Protein AF-A0A852Z596-F1 (afdb_monomer)

Secondary structure (DSSP, 8-state):
-HHHHHHHHHHHHHHHHHHHHHTT-S--SSSTTT-SSGGGSTTTTS-HHHHHHHHHHHHHHHHHHHHHHHHHHHTT---GGGHHHHHHHHHHHHHIIIIIS--HHHHHHHHHHHHHHHHHHHHHHHTPPPPPTT-HHHHHHHHHHHHHHHHHHHHHHHHHHHHHHTT--TTT-PBTTB--GGGSHHHHHHHHHHHHHHHHHHHHHHHHHHHHHHTT--TTS-HHHHHHHHHTTHHHHHHHHHHHHHHHHHHHHTTTSGGGTB--TTSTTTTTSBPPHHHHHHHHHHHHHHHHHHHHHHHHHTTSHHHHTT-HHHHTGGGGHHHHHHHHHHHHHHHHHHH----TTT---

pLDDT: mean 87.55, std 12.16, range [41.38, 98.44]

Foldseek 3Di:
DVLLVVLLVLLLVQLVQLVCLLVVHDQPLAEDPLAPCNLLFPCHDPDSNGVSVVSNVSSVVRNVLSVVLVVCLVVLHAPPPCLVVSLVSLLVLLCCLLARGDACVLVVCVLCVVVCVVVVVVCVVPVDDDDDCSRSNNSNSVVSVSSNSSSVSSNLSSLQSVLSNVVADSPPSHDPPDDDPCLALVNLLVVLVVLLVLLQVLLLVQLVLLVCLVVPHQPQADPVVSVVCVVVVVSVVSNVSSVVSNVSSVLSVLLNDCCVQAPDVVVVVRHRHGHDLCVSLVVLLSQLSSLLNHLVSLVVVCPDPVCVPHCCSVSVSSVCSNSSSVSSNSSSSSSCSNPDDQDPRNRRD

Solvent-accessible surface area (backbone atoms only — not comparable to full-atom values): 17410 Å² total; per-residue (Å²): 95,72,40,19,53,46,24,15,50,45,18,44,51,40,17,53,51,12,48,42,35,54,73,66,43,81,85,54,53,54,6,80,86,37,24,86,60,18,88,64,38,81,50,16,87,44,53,54,86,57,49,19,48,52,41,15,54,50,9,48,52,38,22,54,55,29,45,54,54,28,50,28,56,69,71,75,44,68,66,65,91,52,28,64,59,55,20,46,53,24,40,50,51,12,44,38,27,40,35,56,60,34,34,47,62,60,40,46,51,64,68,38,42,64,54,49,49,52,49,45,51,48,27,72,74,68,71,56,87,73,84,60,86,79,39,45,61,53,46,29,49,50,52,38,54,53,31,35,54,34,10,55,16,20,38,49,34,14,52,44,44,44,22,55,66,69,69,22,38,72,88,81,59,50,46,81,99,53,83,60,68,71,58,34,43,71,43,15,55,58,58,23,48,56,21,33,49,44,33,28,51,44,38,42,54,40,18,50,56,26,39,35,44,52,72,72,42,64,72,70,54,56,72,66,62,50,49,52,35,56,76,72,42,47,28,58,55,38,27,53,54,17,48,52,28,43,51,50,22,59,54,44,49,25,57,79,40,67,58,48,47,29,32,44,74,87,47,71,95,48,42,75,38,74,46,61,67,63,75,56,42,53,58,40,46,51,49,16,39,36,38,24,11,24,12,53,40,46,57,55,48,46,73,36,79,88,36,47,82,74,34,47,56,81,47,48,54,44,55,44,24,41,56,23,12,52,16,30,40,45,17,37,48,20,34,48,41,52,69,55,63,62,36,91,88,78,70,52,106

Nearest PDB structures (foldseek):
  7uwa-assembly1_h  TM=2.700E-01  e=7.431E+00  Citrus x limon

Organism: NCBI:txid446787

Structure (mmCIF, N/CA/C/O backbone):
data_AF-A0A852Z596-F1
#
_entry.id   AF-A0A852Z596-F1
#
loop_
_atom_site.group_PDB
_atom_site.id
_atom_site.type_symbol
_atom_site.label_atom_id
_atom_site.label_alt_id
_atom_site.label_comp_id
_atom_site.label_asym_id
_atom_site.label_entity_id
_atom_site.label_seq_id
_atom_site.pdbx_PDB_ins_code
_atom_site.Cartn_x
_atom_site.Cartn_y
_atom_site.Cartn_z
_atom_site.occupancy
_atom_site.B_iso_or_equiv
_atom_site.auth_seq_id
_atom_site.auth_comp_id
_atom_site.auth_asym_id
_atom_site.auth_atom_id
_atom_site.pdbx_PDB_model_num
ATOM 1 N N . MET A 1 1 ? -0.798 1.592 20.145 1.00 83.62 1 MET A N 1
ATOM 2 C CA . MET A 1 1 ? 0.423 1.911 20.916 1.00 83.62 1 MET A CA 1
ATOM 3 C C . MET A 1 1 ? 1.673 1.413 20.202 1.00 83.62 1 MET A C 1
ATOM 5 O O . MET A 1 1 ? 2.386 2.260 19.696 1.00 83.62 1 MET A O 1
ATOM 9 N N . ARG A 1 2 ? 1.899 0.094 20.043 1.00 92.81 2 ARG A N 1
ATOM 10 C CA . ARG A 1 2 ? 3.094 -0.448 19.344 1.00 92.81 2 ARG A CA 1
ATOM 11 C C . ARG A 1 2 ? 3.354 0.175 17.962 1.00 92.81 2 ARG A C 1
ATOM 13 O O . ARG A 1 2 ? 4.451 0.642 17.714 1.00 92.81 2 ARG A O 1
ATOM 20 N N . LEU A 1 3 ? 2.323 0.268 17.114 1.00 92.62 3 LEU A N 1
ATOM 21 C CA . LEU A 1 3 ? 2.429 0.910 15.792 1.00 92.62 3 LEU A CA 1
ATOM 22 C C . LEU A 1 3 ? 2.752 2.411 15.863 1.00 92.62 3 LEU A C 1
ATOM 24 O O . LEU A 1 3 ? 3.432 2.923 14.991 1.00 92.62 3 LEU A O 1
ATOM 28 N N . GLY A 1 4 ? 2.300 3.107 16.911 1.00 93.19 4 GLY A N 1
ATOM 29 C CA . GLY A 1 4 ? 2.606 4.525 17.105 1.00 93.19 4 GLY A CA 1
ATOM 30 C C . GLY A 1 4 ? 4.082 4.745 17.433 1.00 93.19 4 GLY A C 1
ATOM 31 O O . GLY A 1 4 ? 4.739 5.549 16.784 1.00 93.19 4 GLY A O 1
ATOM 32 N N . TYR A 1 5 ? 4.636 3.947 18.352 1.00 97.06 5 TYR A N 1
ATOM 33 C CA . TYR A 1 5 ? 6.073 3.971 18.637 1.00 97.06 5 TYR A CA 1
ATOM 34 C C . TYR A 1 5 ? 6.916 3.520 17.442 1.00 97.06 5 TYR A C 1
ATOM 36 O O . TYR A 1 5 ? 7.970 4.096 17.210 1.00 97.06 5 TYR A O 1
ATOM 44 N N . ALA A 1 6 ? 6.445 2.543 16.659 1.00 97.38 6 ALA A N 1
ATOM 45 C CA . ALA A 1 6 ? 7.116 2.140 15.425 1.00 97.38 6 ALA A CA 1
ATOM 46 C C . ALA A 1 6 ? 7.162 3.284 14.396 1.00 97.38 6 ALA A C 1
ATOM 48 O O . ALA A 1 6 ? 8.216 3.523 13.818 1.00 97.38 6 ALA A O 1
ATOM 49 N N . ALA A 1 7 ? 6.065 4.031 14.217 1.00 97.44 7 ALA A N 1
ATOM 50 C CA . ALA A 1 7 ? 6.031 5.204 13.342 1.00 97.44 7 ALA A CA 1
ATOM 51 C C . ALA A 1 7 ? 7.000 6.297 13.826 1.00 97.44 7 ALA A C 1
ATOM 53 O O . ALA A 1 7 ? 7.776 6.827 13.036 1.00 97.44 7 ALA A O 1
ATOM 54 N N . THR A 1 8 ? 7.018 6.577 15.135 1.00 97.38 8 THR A N 1
ATOM 55 C CA . THR A 1 8 ? 7.966 7.523 15.745 1.00 97.38 8 THR A CA 1
ATOM 56 C C . THR A 1 8 ? 9.418 7.093 15.554 1.00 97.38 8 THR A C 1
ATOM 58 O O . THR A 1 8 ? 10.244 7.916 15.173 1.00 97.38 8 THR A O 1
ATOM 61 N N . ALA A 1 9 ? 9.736 5.821 15.805 1.00 97.81 9 ALA A N 1
ATOM 62 C CA . ALA A 1 9 ? 11.090 5.292 15.663 1.00 97.81 9 ALA A CA 1
ATOM 63 C C . ALA A 1 9 ? 11.558 5.331 14.204 1.00 97.81 9 ALA A C 1
ATOM 65 O O . ALA A 1 9 ? 12.677 5.754 13.931 1.00 97.81 9 ALA A O 1
ATOM 66 N N . TRP A 1 10 ? 10.678 4.965 13.269 1.00 98.06 10 TRP A N 1
ATOM 67 C CA . TRP A 1 10 ? 10.936 5.080 11.837 1.00 98.06 10 TRP A CA 1
ATOM 68 C C . TRP A 1 10 ? 11.234 6.535 11.445 1.00 98.06 10 TRP A C 1
ATOM 70 O O . TRP A 1 10 ? 12.225 6.804 10.771 1.00 98.06 10 TRP A O 1
ATOM 80 N N . SER A 1 11 ? 10.433 7.492 11.923 1.00 98.38 11 SER A N 1
ATOM 81 C CA . SER A 1 11 ? 10.640 8.911 11.616 1.00 98.38 11 SER A CA 1
ATOM 82 C C . SER A 1 11 ? 11.927 9.460 12.233 1.00 98.38 11 SER A C 1
ATOM 84 O O . SER A 1 11 ? 12.635 10.210 11.571 1.00 98.38 11 SER A O 1
ATOM 86 N N . ALA A 1 12 ? 12.277 9.046 13.453 1.00 98.12 12 ALA A N 1
ATOM 87 C CA . ALA A 1 12 ? 13.543 9.415 14.082 1.00 98.12 12 ALA A CA 1
ATOM 88 C C . ALA A 1 12 ? 14.753 8.834 13.330 1.00 98.12 12 ALA A C 1
ATOM 90 O O . ALA A 1 12 ? 15.739 9.537 13.124 1.00 98.12 12 ALA A O 1
ATOM 91 N N . LEU A 1 13 ? 14.666 7.585 12.862 1.00 97.69 13 LEU A N 1
ATOM 92 C CA . LEU A 1 13 ? 15.706 6.972 12.036 1.00 97.69 13 LEU A CA 1
ATOM 93 C C . LEU A 1 13 ? 15.933 7.776 10.750 1.00 97.69 13 LEU A C 1
ATOM 95 O O . LEU A 1 13 ? 17.066 8.141 10.450 1.00 97.69 13 LEU A O 1
ATOM 99 N N . TYR A 1 14 ? 14.866 8.109 10.018 1.00 97.19 14 TYR A N 1
ATOM 100 C CA . TYR A 1 14 ? 14.992 8.886 8.780 1.00 97.19 14 TYR A CA 1
ATOM 101 C C . TYR A 1 14 ? 15.295 10.370 8.998 1.00 97.19 14 TYR A C 1
ATOM 103 O O . TYR A 1 14 ? 15.833 11.003 8.094 1.00 97.19 14 TYR A O 1
ATOM 111 N N . ALA A 1 15 ? 15.047 10.909 10.194 1.00 98.00 15 ALA A N 1
ATOM 112 C CA . ALA A 1 15 ? 15.591 12.201 10.597 1.00 98.00 15 ALA A CA 1
ATOM 113 C C . ALA A 1 15 ? 17.123 12.150 10.652 1.00 98.00 15 ALA A C 1
ATOM 115 O O . ALA A 1 15 ? 17.789 12.967 10.024 1.00 98.00 15 ALA A O 1
ATOM 116 N N . VAL A 1 16 ? 17.677 11.158 11.359 1.00 98.19 16 VAL A N 1
ATOM 117 C CA . VAL A 1 16 ? 19.131 10.980 11.503 1.00 98.19 16 VAL A CA 1
ATOM 118 C C . VAL A 1 16 ? 19.784 10.678 10.156 1.00 98.19 16 VAL A C 1
ATOM 120 O O . VAL A 1 16 ? 20.764 11.328 9.801 1.00 98.19 16 VAL A O 1
ATOM 123 N N . LEU A 1 17 ? 19.222 9.749 9.377 1.00 96.69 17 LEU A N 1
ATOM 124 C CA . LEU A 1 17 ? 19.731 9.432 8.039 1.00 96.69 17 LEU A CA 1
ATOM 125 C C . LEU A 1 17 ? 19.637 10.636 7.092 1.00 96.69 17 LEU A C 1
ATOM 127 O O . LEU A 1 17 ? 20.587 10.923 6.372 1.00 96.69 17 LEU A O 1
ATOM 131 N N . GLY A 1 18 ? 18.529 11.382 7.131 1.00 96.50 18 GLY A N 1
ATOM 132 C CA . GLY A 1 18 ? 18.366 12.611 6.358 1.00 96.50 18 GLY A CA 1
ATOM 133 C C . GLY A 1 18 ? 19.436 13.651 6.693 1.00 96.50 18 GLY A C 1
ATOM 134 O O . GLY A 1 18 ? 20.034 14.223 5.783 1.00 96.50 18 GLY A O 1
ATOM 135 N N . LEU A 1 19 ? 19.731 13.864 7.981 1.00 97.81 19 LEU A N 1
ATOM 136 C CA . LEU A 1 19 ? 20.803 14.766 8.422 1.00 97.81 19 LEU A CA 1
ATOM 137 C C . LEU A 1 19 ? 22.185 14.273 7.976 1.00 97.81 19 LEU A C 1
ATOM 139 O O . LEU A 1 19 ? 22.983 15.070 7.490 1.00 97.81 19 LEU A O 1
ATOM 143 N N . PHE A 1 20 ? 22.446 12.967 8.079 1.00 97.12 20 PHE A N 1
ATOM 144 C CA . PHE A 1 20 ? 23.688 12.351 7.609 1.00 97.12 20 PHE A CA 1
ATOM 145 C C . PHE A 1 20 ? 23.912 12.583 6.109 1.00 97.12 20 PHE A C 1
ATOM 147 O O . PHE A 1 20 ? 24.978 13.048 5.710 1.00 97.12 20 PHE A O 1
ATOM 154 N N . TRP A 1 21 ? 22.898 12.341 5.276 1.00 95.50 21 TRP A N 1
ATOM 155 C CA . TRP A 1 21 ? 22.985 12.598 3.836 1.00 95.50 21 TRP A CA 1
ATOM 156 C C . TRP A 1 21 ? 23.057 14.093 3.507 1.00 95.50 21 TRP A C 1
ATOM 158 O O . TRP A 1 21 ? 23.759 14.479 2.577 1.00 95.50 21 TRP A O 1
ATOM 168 N N . THR A 1 22 ? 22.401 14.951 4.295 1.00 95.75 22 THR A N 1
ATOM 169 C CA . THR A 1 22 ? 22.519 16.416 4.158 1.00 95.75 22 THR A CA 1
ATOM 170 C C . THR A 1 22 ? 23.952 16.885 4.422 1.00 95.75 22 THR A C 1
ATOM 172 O O . THR A 1 22 ? 24.431 17.792 3.750 1.00 95.75 22 THR A O 1
ATOM 175 N N . ALA A 1 23 ? 24.662 16.239 5.350 1.00 96.56 23 ALA A N 1
ATOM 176 C CA . ALA A 1 23 ? 26.067 16.515 5.650 1.00 96.56 23 ALA A CA 1
ATOM 177 C C . ALA A 1 23 ? 27.056 15.919 4.623 1.00 96.56 23 ALA A C 1
ATOM 179 O O . ALA A 1 23 ? 28.264 15.969 4.844 1.00 96.56 23 ALA A O 1
ATOM 180 N N . GLY A 1 24 ? 26.569 15.349 3.514 1.00 91.75 24 GLY A N 1
ATOM 181 C CA . GLY A 1 24 ? 27.401 14.739 2.472 1.00 91.75 24 GLY A CA 1
ATOM 182 C C . GLY A 1 24 ? 27.720 13.260 2.699 1.00 91.75 24 GLY A C 1
ATOM 183 O O . GLY A 1 24 ? 28.590 12.713 2.023 1.00 91.75 24 GLY A O 1
ATOM 184 N N . GLY A 1 25 ? 27.031 12.595 3.631 1.00 91.50 25 GLY A N 1
ATOM 185 C CA . GLY A 1 25 ? 27.147 11.151 3.811 1.00 91.50 25 GLY A CA 1
ATOM 186 C C . GLY A 1 25 ? 26.783 10.382 2.527 1.00 91.50 25 GLY A C 1
ATOM 187 O O . GLY A 1 25 ? 25.825 10.756 1.843 1.00 91.50 25 GLY A O 1
ATOM 188 N N . PRO A 1 26 ? 27.509 9.305 2.173 1.00 89.19 26 PRO A N 1
ATOM 189 C CA . PRO A 1 26 ? 27.227 8.524 0.971 1.00 89.19 26 PRO A CA 1
ATOM 190 C C . PRO A 1 26 ? 25.943 7.683 1.097 1.00 89.19 26 PRO A C 1
ATOM 192 O O . PRO A 1 26 ? 25.373 7.517 2.177 1.00 89.19 26 PRO A O 1
ATOM 195 N N . GLY A 1 27 ? 25.501 7.104 -0.024 1.00 86.25 27 GLY A N 1
ATOM 196 C CA . GLY A 1 27 ? 24.434 6.097 -0.032 1.00 86.25 27 GLY A CA 1
ATOM 197 C C . GLY A 1 27 ? 23.014 6.655 0.082 1.00 86.25 27 GLY A C 1
ATOM 198 O O . GLY A 1 27 ? 22.134 5.970 0.602 1.00 86.25 27 GLY A O 1
ATOM 199 N N . PHE A 1 28 ? 22.763 7.886 -0.376 1.00 88.75 28 PHE A N 1
ATOM 200 C CA . PHE A 1 28 ? 21.393 8.388 -0.498 1.00 88.75 28 PHE A CA 1
ATOM 201 C C . PHE A 1 28 ? 20.608 7.507 -1.497 1.00 88.75 28 PHE A C 1
ATOM 203 O O . PHE A 1 28 ? 21.057 7.356 -2.630 1.00 88.75 28 PHE A O 1
ATOM 210 N N . PRO A 1 29 ? 19.466 6.907 -1.110 1.00 85.94 29 PRO A N 1
ATOM 211 C CA . PRO A 1 29 ? 18.870 5.778 -1.838 1.00 85.94 29 PRO A CA 1
ATOM 212 C C . PRO A 1 29 ? 18.076 6.148 -3.100 1.00 85.94 29 PRO A C 1
ATOM 214 O O . PRO A 1 29 ? 17.588 5.246 -3.779 1.00 85.94 29 PRO A O 1
ATOM 217 N N . PHE A 1 30 ? 17.897 7.437 -3.403 1.00 84.56 30 PHE A N 1
ATOM 218 C CA . PHE A 1 30 ? 17.080 7.902 -4.529 1.00 84.56 30 PHE A CA 1
ATOM 219 C C . PHE A 1 30 ? 17.857 8.851 -5.448 1.00 84.56 30 PHE A C 1
ATOM 221 O O . PHE A 1 30 ? 18.758 9.562 -5.010 1.00 84.56 30 PHE A O 1
ATOM 228 N N . GLY A 1 31 ? 17.459 8.908 -6.717 1.00 80.06 31 GLY A N 1
ATOM 229 C CA . GLY A 1 31 ? 18.040 9.817 -7.705 1.00 80.06 31 GLY A CA 1
ATOM 230 C C . GLY A 1 31 ? 19.313 9.292 -8.374 1.00 80.06 31 GLY A C 1
ATOM 231 O O . GLY A 1 31 ? 19.829 8.230 -8.033 1.00 80.06 31 GLY A O 1
ATOM 232 N N . ALA A 1 32 ? 19.819 10.061 -9.343 1.00 68.12 32 ALA A N 1
ATOM 233 C CA . ALA A 1 32 ? 20.800 9.636 -10.355 1.00 68.12 32 ALA A CA 1
ATOM 234 C C . ALA A 1 32 ? 22.192 9.181 -9.854 1.00 68.12 32 ALA A C 1
ATOM 236 O O . ALA A 1 32 ? 23.045 8.856 -10.672 1.00 68.12 32 ALA A O 1
ATOM 237 N N . GLY A 1 33 ? 22.448 9.172 -8.542 1.00 69.50 33 GLY A N 1
ATOM 238 C CA . GLY A 1 33 ? 23.724 8.723 -7.974 1.00 69.50 33 GLY A CA 1
ATOM 239 C C . GLY A 1 33 ? 23.771 7.235 -7.613 1.00 69.50 33 GLY A C 1
ATOM 240 O O . GLY A 1 33 ? 24.749 6.565 -7.915 1.00 69.50 33 GLY A O 1
ATOM 241 N N . GLN A 1 34 ? 22.741 6.729 -6.930 1.00 71.38 34 GLN A N 1
ATOM 242 C CA . GLN A 1 34 ? 22.691 5.357 -6.38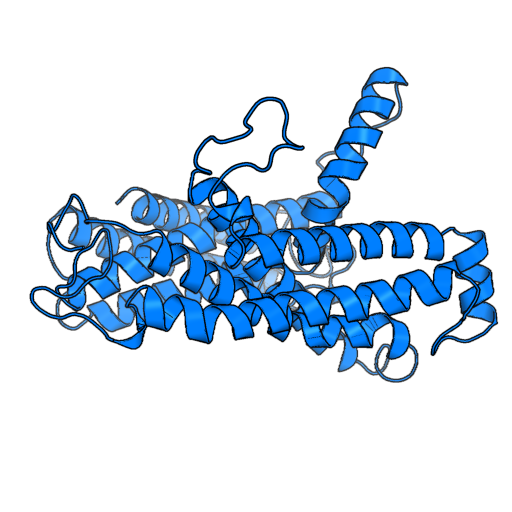8 1.00 71.38 34 GLN A CA 1
ATOM 243 C C . GLN A 1 34 ? 21.515 4.551 -6.946 1.00 71.38 34 GLN A C 1
ATOM 245 O O . GLN A 1 34 ? 21.497 3.334 -6.825 1.00 71.38 34 GLN A O 1
ATOM 250 N N . ASP A 1 35 ? 20.522 5.205 -7.547 1.00 74.38 35 ASP A N 1
ATOM 251 C CA . ASP A 1 35 ? 19.424 4.508 -8.202 1.00 74.38 35 ASP A CA 1
ATOM 252 C C . ASP A 1 35 ? 19.828 4.205 -9.658 1.00 74.38 35 ASP A C 1
ATOM 254 O O . ASP A 1 35 ? 20.055 5.157 -10.410 1.00 74.38 35 ASP A O 1
ATOM 258 N N . PRO A 1 36 ? 19.933 2.928 -10.082 1.00 68.81 36 PRO A N 1
ATOM 259 C CA . PRO A 1 36 ? 20.292 2.577 -11.459 1.00 68.81 36 PRO A CA 1
ATOM 260 C C . PRO A 1 36 ? 19.187 2.912 -12.475 1.00 68.81 36 PRO A C 1
ATOM 262 O O . PRO A 1 36 ? 19.462 3.016 -13.668 1.00 68.81 36 PRO A O 1
ATOM 265 N N . ALA A 1 37 ? 17.945 3.099 -12.019 1.00 73.25 37 ALA A N 1
ATOM 266 C CA . ALA A 1 37 ? 16.796 3.440 -12.854 1.00 73.25 37 ALA A CA 1
ATOM 267 C C . ALA A 1 37 ? 16.008 4.602 -12.221 1.00 73.25 37 ALA A C 1
ATOM 269 O O . ALA A 1 37 ? 14.830 4.461 -11.882 1.00 73.25 37 ALA A O 1
ATOM 270 N N . PRO A 1 38 ? 16.628 5.788 -12.061 1.00 76.62 38 PRO A N 1
ATOM 271 C CA . PRO A 1 38 ? 16.037 6.882 -11.298 1.00 76.62 38 PRO A CA 1
ATOM 272 C C . PRO A 1 38 ? 14.736 7.375 -11.936 1.00 76.62 38 PRO A C 1
ATOM 274 O O . PRO A 1 38 ? 13.843 7.828 -11.233 1.00 76.62 38 PRO A O 1
ATOM 277 N N . PHE A 1 39 ? 14.580 7.250 -13.256 1.00 75.38 39 PHE A N 1
ATOM 278 C CA . PHE A 1 39 ? 13.374 7.663 -13.974 1.00 75.38 39 PHE A CA 1
ATOM 279 C C . PHE A 1 39 ? 12.098 6.905 -13.557 1.00 75.38 39 PHE A C 1
ATOM 281 O O . PHE A 1 39 ? 11.007 7.428 -13.793 1.00 75.38 39 PHE A O 1
ATOM 288 N N . GLU A 1 40 ? 12.230 5.732 -12.928 1.00 75.88 40 GLU A N 1
ATOM 289 C CA . GLU A 1 40 ? 11.128 4.931 -12.365 1.00 75.88 40 GLU A CA 1
ATOM 290 C C . GLU A 1 40 ? 10.647 5.483 -11.012 1.00 75.88 40 GLU A C 1
ATOM 292 O O . GLU A 1 40 ? 9.491 5.320 -10.626 1.00 75.88 40 GLU A O 1
ATOM 297 N N . SER A 1 41 ? 11.513 6.206 -10.297 1.00 83.50 41 SER A N 1
ATOM 298 C CA . SER A 1 41 ? 11.198 6.786 -8.994 1.00 83.50 41 SER A CA 1
ATOM 299 C C . SER A 1 41 ? 10.591 8.184 -9.117 1.00 83.50 41 SER A C 1
ATOM 301 O O . SER A 1 41 ? 11.060 9.040 -9.868 1.00 83.50 41 SER A O 1
ATOM 303 N N . VAL A 1 42 ? 9.609 8.485 -8.262 1.00 84.56 42 VAL A N 1
ATOM 304 C CA . VAL A 1 42 ? 9.067 9.851 -8.091 1.00 84.56 42 VAL A CA 1
ATOM 305 C C . VAL A 1 42 ? 10.136 10.844 -7.657 1.00 84.56 42 VAL A C 1
ATOM 307 O O . VAL A 1 42 ? 10.076 12.021 -8.001 1.00 84.56 42 VAL A O 1
ATOM 310 N N . LEU A 1 43 ? 11.112 10.367 -6.889 1.00 83.88 43 LEU A N 1
ATOM 311 C CA . LEU A 1 43 ? 12.216 11.175 -6.386 1.00 83.88 43 LEU A CA 1
ATOM 312 C C . LEU A 1 43 ? 13.428 11.135 -7.325 1.00 83.88 43 LEU A C 1
ATOM 314 O O . LEU A 1 43 ? 14.468 11.701 -7.004 1.00 83.88 43 LEU A O 1
ATOM 318 N N . GLY A 1 44 ? 13.295 10.497 -8.490 1.00 82.06 44 GLY A N 1
ATOM 319 C CA . GLY A 1 44 ? 14.372 10.251 -9.441 1.00 82.06 44 GLY A CA 1
ATOM 320 C C . GLY A 1 44 ? 15.104 11.486 -9.941 1.00 82.06 44 GLY A C 1
ATOM 321 O O . GLY A 1 44 ? 16.320 11.466 -10.115 1.00 82.06 44 GLY A O 1
ATOM 322 N N . SER A 1 45 ? 14.364 12.570 -10.168 1.00 83.19 45 SER A N 1
ATOM 323 C CA . SER A 1 45 ? 14.910 13.839 -10.653 1.00 83.19 45 SER A CA 1
ATOM 324 C C . SER A 1 45 ? 15.298 14.799 -9.530 1.00 83.19 45 SER A C 1
ATOM 326 O O . SER A 1 45 ? 15.782 15.893 -9.813 1.00 83.19 45 SER A O 1
ATOM 328 N N . VAL A 1 46 ? 15.052 14.443 -8.264 1.00 85.69 46 VAL A N 1
ATOM 329 C CA . VAL A 1 46 ? 15.319 15.327 -7.128 1.00 85.69 46 VAL A CA 1
ATOM 330 C C . VAL A 1 46 ? 16.759 15.106 -6.660 1.00 85.69 46 VAL A C 1
ATOM 332 O O . VAL A 1 46 ? 17.093 13.996 -6.241 1.00 85.69 46 VAL A O 1
ATOM 335 N N . PRO A 1 47 ? 17.626 16.135 -6.683 1.00 88.00 47 PRO A N 1
ATOM 336 C CA . PRO A 1 47 ? 18.990 15.996 -6.190 1.00 88.00 47 PRO A CA 1
ATOM 337 C C . PRO A 1 47 ? 19.015 15.622 -4.706 1.00 88.00 47 PRO A C 1
ATOM 339 O O . PRO A 1 47 ? 18.210 16.128 -3.917 1.00 88.00 47 PRO A O 1
ATOM 342 N N . ALA A 1 48 ? 19.998 14.814 -4.298 1.00 88.75 48 ALA A N 1
ATOM 343 C CA . ALA A 1 48 ? 20.192 14.441 -2.894 1.00 88.75 48 ALA A CA 1
ATOM 344 C C . ALA A 1 48 ? 20.314 15.674 -1.976 1.00 88.75 48 ALA A C 1
ATOM 346 O O . ALA A 1 48 ? 19.753 15.680 -0.885 1.00 88.75 48 ALA A O 1
ATOM 347 N N . ALA A 1 49 ? 20.940 16.754 -2.461 1.00 89.75 49 ALA A N 1
ATOM 348 C CA . ALA A 1 49 ? 21.063 18.031 -1.754 1.00 89.75 49 ALA A CA 1
ATOM 349 C C . ALA A 1 49 ? 19.714 18.680 -1.382 1.00 89.75 49 ALA A C 1
ATOM 351 O O . ALA A 1 49 ? 19.658 19.486 -0.459 1.00 89.75 49 ALA A O 1
ATOM 352 N N . VAL A 1 50 ? 18.627 18.329 -2.076 1.00 91.88 50 VAL A N 1
ATOM 353 C CA . VAL A 1 50 ? 17.264 18.804 -1.788 1.00 91.88 50 VAL A CA 1
ATOM 354 C C . VAL A 1 50 ? 16.464 17.733 -1.045 1.00 91.88 50 VAL A C 1
ATOM 356 O O . VAL A 1 50 ? 15.788 18.024 -0.058 1.00 91.88 50 VAL A O 1
ATOM 359 N N . ALA A 1 51 ? 16.549 16.479 -1.492 1.00 91.44 51 ALA A N 1
ATOM 360 C CA . ALA A 1 51 ? 15.753 15.390 -0.937 1.00 91.44 51 ALA A CA 1
ATOM 361 C C . ALA A 1 51 ? 16.192 14.982 0.482 1.00 91.44 51 ALA A C 1
ATOM 363 O O . ALA A 1 51 ? 15.338 14.694 1.322 1.00 91.44 51 ALA A O 1
ATOM 364 N N . ALA A 1 52 ? 17.495 14.991 0.778 1.00 93.94 52 ALA A N 1
ATOM 365 C CA . ALA A 1 52 ? 18.026 14.649 2.096 1.00 93.94 52 ALA A CA 1
ATOM 366 C C . ALA A 1 52 ? 17.562 15.607 3.214 1.00 93.94 52 ALA A C 1
ATOM 368 O O . ALA A 1 52 ? 17.006 15.109 4.201 1.00 93.94 52 ALA A O 1
ATOM 369 N N . PRO A 1 53 ? 17.684 16.948 3.087 1.00 95.81 53 PRO A N 1
ATOM 370 C CA . PRO A 1 53 ? 17.202 17.857 4.129 1.00 95.81 53 PRO A CA 1
ATOM 371 C C . PRO A 1 53 ? 15.675 17.845 4.252 1.00 95.81 53 PRO A C 1
ATOM 373 O O . PRO A 1 53 ? 15.148 17.937 5.362 1.00 95.81 53 PRO A O 1
ATOM 376 N N . ALA A 1 54 ? 14.945 17.658 3.147 1.00 95.00 54 ALA A N 1
ATOM 377 C CA . ALA A 1 54 ? 13.492 17.495 3.191 1.00 95.00 54 ALA A CA 1
ATOM 378 C C . ALA A 1 54 ? 13.083 16.230 3.969 1.00 95.00 54 ALA A C 1
ATOM 380 O O . ALA A 1 54 ? 12.173 16.277 4.801 1.00 95.00 54 ALA A O 1
ATOM 381 N N . LEU A 1 55 ? 13.784 15.113 3.751 1.00 95.12 55 LEU A N 1
ATOM 382 C CA . LEU A 1 55 ? 13.569 13.868 4.485 1.00 95.12 55 LEU A CA 1
ATOM 383 C C . LEU A 1 55 ? 13.931 14.011 5.969 1.00 95.12 55 LEU A C 1
ATOM 385 O O . LEU A 1 55 ? 13.197 13.505 6.819 1.00 95.12 55 LEU A O 1
ATOM 389 N N . ALA A 1 56 ? 14.998 14.752 6.288 1.00 97.38 56 ALA A N 1
ATOM 390 C CA . ALA A 1 56 ? 15.365 15.079 7.662 1.00 97.38 56 ALA A CA 1
ATOM 391 C C . ALA A 1 56 ? 14.247 15.862 8.369 1.00 97.38 56 ALA A C 1
ATOM 393 O O . ALA A 1 56 ? 13.781 15.457 9.435 1.00 97.38 56 ALA A O 1
ATOM 394 N N . ALA A 1 57 ? 13.760 16.940 7.747 1.00 97.62 57 ALA A N 1
ATOM 395 C CA . ALA A 1 57 ? 12.675 17.761 8.281 1.00 97.62 57 ALA A CA 1
ATOM 396 C C . ALA A 1 57 ? 11.378 16.954 8.458 1.00 97.62 57 ALA A C 1
ATOM 398 O O . ALA A 1 57 ? 10.732 17.029 9.508 1.00 97.62 57 ALA A O 1
ATOM 399 N N . PHE A 1 58 ? 11.028 16.127 7.467 1.00 96.50 58 PHE A N 1
ATOM 400 C CA . PHE A 1 58 ? 9.896 15.206 7.548 1.00 96.50 58 PHE A CA 1
ATOM 401 C C . PHE A 1 58 ? 10.049 14.207 8.702 1.00 96.50 58 PHE A C 1
ATOM 403 O O . PHE A 1 58 ? 9.100 13.996 9.460 1.00 96.50 58 PHE A O 1
ATOM 410 N N . GLY A 1 59 ? 11.240 13.629 8.873 1.00 97.50 59 GLY A N 1
ATOM 411 C CA . GLY A 1 59 ? 11.560 12.716 9.966 1.00 97.50 59 GLY A CA 1
ATOM 412 C C . GLY A 1 59 ? 11.445 13.375 11.341 1.00 97.50 59 GLY A C 1
ATOM 413 O O . GLY A 1 59 ? 10.806 12.818 12.234 1.00 97.50 59 GLY A O 1
ATOM 414 N N . ILE A 1 60 ? 11.988 14.583 11.516 1.00 98.44 60 ILE A N 1
ATOM 415 C CA . ILE A 1 60 ? 11.917 15.333 12.783 1.00 98.44 60 ILE A CA 1
ATOM 416 C C . ILE A 1 60 ? 10.459 15.643 13.130 1.00 98.44 60 ILE A C 1
ATOM 418 O O . ILE A 1 60 ? 9.994 15.314 14.226 1.00 98.44 60 ILE A O 1
ATOM 422 N N . LEU A 1 61 ? 9.714 16.219 12.182 1.00 98.00 61 LEU A N 1
ATOM 423 C CA . LEU A 1 61 ? 8.301 16.538 12.371 1.00 98.00 61 LEU A CA 1
ATOM 424 C C . LEU A 1 61 ? 7.490 15.274 12.689 1.00 98.00 61 LEU A C 1
ATOM 426 O O . LEU A 1 61 ? 6.700 15.259 13.634 1.00 98.00 61 LEU A O 1
ATOM 430 N N . GLY A 1 62 ? 7.728 14.192 11.948 1.00 97.69 62 GLY A N 1
ATOM 431 C CA . GLY A 1 62 ? 7.063 12.911 12.151 1.00 97.69 62 GLY A CA 1
ATOM 432 C C . GLY A 1 62 ? 7.372 12.288 13.509 1.00 97.69 62 GLY A C 1
ATOM 433 O O . GLY A 1 62 ? 6.466 11.772 14.165 1.00 97.69 62 GLY A O 1
ATOM 434 N N . ALA A 1 63 ? 8.614 12.386 13.985 1.00 98.12 63 ALA A N 1
ATOM 435 C CA . ALA A 1 63 ? 9.001 11.892 15.301 1.00 98.12 63 ALA A CA 1
ATOM 436 C C . ALA A 1 63 ? 8.266 12.655 16.414 1.00 98.12 63 ALA A C 1
ATOM 438 O O . ALA A 1 63 ? 7.677 12.027 17.299 1.00 98.12 63 ALA A O 1
ATOM 439 N N . VAL A 1 64 ? 8.220 13.990 16.331 1.00 98.00 64 VAL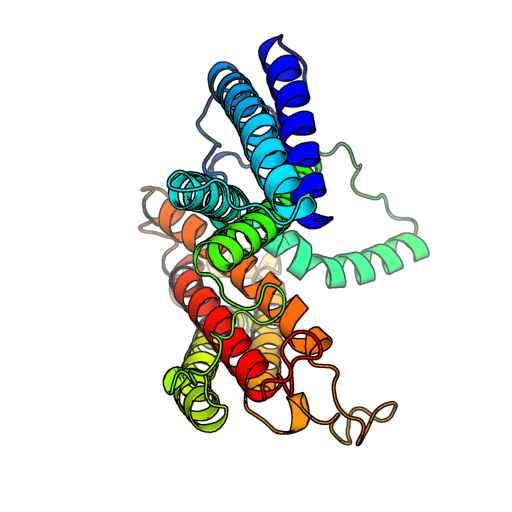 A N 1
ATOM 440 C CA . VAL A 1 64 ? 7.517 14.846 17.302 1.00 98.00 64 VAL A CA 1
ATOM 441 C C . VAL A 1 64 ? 6.014 14.568 17.291 1.00 98.00 64 VAL A C 1
ATOM 443 O O . VAL A 1 64 ? 5.441 14.209 18.326 1.00 98.00 64 VAL A O 1
ATOM 446 N N . LEU A 1 65 ? 5.366 14.676 16.127 1.00 97.56 65 LEU A N 1
ATOM 447 C CA . LEU A 1 65 ? 3.917 14.492 16.011 1.00 97.56 65 LEU A CA 1
ATOM 448 C C . LEU A 1 65 ? 3.500 13.059 16.365 1.00 97.56 65 LEU A C 1
ATOM 450 O O . LEU A 1 65 ? 2.514 12.848 17.079 1.00 97.56 65 LEU A O 1
ATOM 454 N N . GLY A 1 66 ? 4.278 12.074 15.914 1.00 97.25 66 GLY A N 1
ATOM 455 C CA . GLY A 1 66 ? 4.059 10.665 16.211 1.00 97.25 66 GLY A CA 1
ATOM 456 C C . GLY A 1 66 ? 4.159 10.369 17.706 1.00 97.25 66 GLY A C 1
ATOM 457 O O . GLY A 1 66 ? 3.298 9.673 18.255 1.00 97.25 66 GLY A O 1
ATOM 458 N N . LEU A 1 67 ? 5.158 10.939 18.390 1.00 98.00 67 LEU A N 1
ATOM 459 C CA . LEU A 1 67 ? 5.358 10.741 19.826 1.00 98.00 67 LEU A CA 1
ATOM 460 C C . LEU A 1 67 ? 4.229 11.374 20.642 1.00 98.00 67 LEU A C 1
ATOM 462 O O . LEU A 1 67 ? 3.693 10.723 21.544 1.00 98.00 67 LEU A O 1
ATOM 466 N N . VAL A 1 68 ? 3.836 12.608 20.310 1.00 97.69 68 VAL A N 1
ATOM 467 C CA . VAL A 1 68 ? 2.728 13.315 20.973 1.00 97.69 68 VAL A CA 1
ATOM 468 C C . VAL A 1 68 ? 1.429 12.521 20.835 1.00 97.69 68 VAL A C 1
ATOM 470 O O . VAL A 1 68 ? 0.785 12.215 21.844 1.00 97.69 68 VAL A O 1
ATOM 473 N N . ALA A 1 69 ? 1.073 12.105 19.615 1.00 96.88 69 ALA A N 1
ATOM 474 C CA . ALA A 1 69 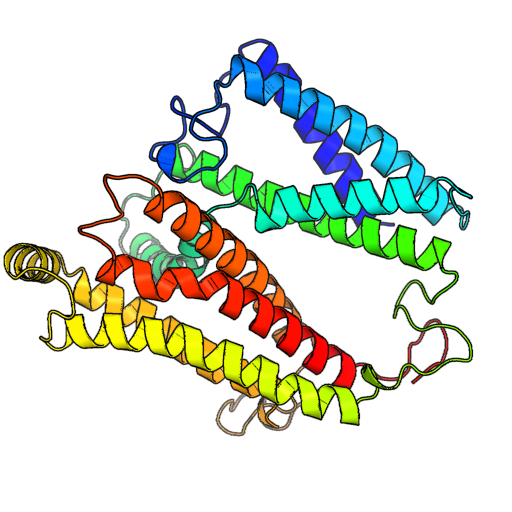? -0.138 11.321 19.387 1.00 96.88 69 ALA A CA 1
ATOM 475 C C . ALA A 1 69 ? -0.097 9.960 20.091 1.00 96.88 69 ALA A C 1
ATOM 477 O O . ALA A 1 69 ? -1.076 9.544 20.718 1.00 96.88 69 ALA A O 1
ATOM 478 N N . THR A 1 70 ? 1.048 9.277 20.047 1.00 97.19 70 THR A N 1
ATOM 479 C CA . THR A 1 70 ? 1.219 7.974 20.697 1.00 97.19 70 THR A CA 1
ATOM 480 C C . THR A 1 70 ? 1.111 8.080 22.215 1.00 97.19 70 THR A C 1
ATOM 482 O O . THR A 1 70 ? 0.440 7.245 22.826 1.00 97.19 70 THR A O 1
ATOM 485 N N . ARG A 1 71 ? 1.698 9.113 22.834 1.00 97.31 71 ARG A N 1
ATOM 486 C CA . ARG A 1 71 ? 1.587 9.352 24.283 1.00 97.31 71 ARG A CA 1
ATOM 487 C C . ARG A 1 71 ? 0.175 9.735 24.705 1.00 97.31 71 ARG A C 1
ATOM 489 O O . ARG A 1 71 ? -0.290 9.241 25.730 1.00 97.31 71 ARG A O 1
ATOM 496 N N . ALA A 1 72 ? -0.529 10.547 23.917 1.00 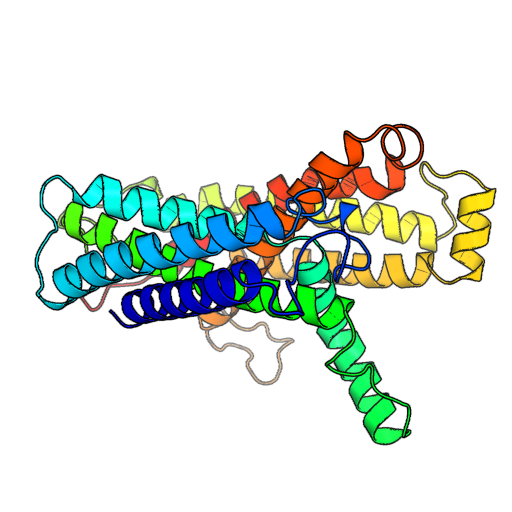95.69 72 ALA A N 1
ATOM 497 C CA . ALA A 1 72 ? -1.935 10.848 24.178 1.00 95.69 72 ALA A CA 1
ATOM 498 C C . ALA A 1 72 ? -2.781 9.563 24.165 1.00 95.69 72 ALA A C 1
ATOM 500 O O . ALA A 1 72 ? -3.507 9.297 25.122 1.00 95.69 72 ALA A O 1
ATOM 501 N N . LEU A 1 73 ? -2.609 8.712 23.146 1.00 95.50 73 LEU A N 1
ATOM 502 C CA . LEU A 1 73 ? -3.286 7.414 23.056 1.00 95.50 73 LEU A CA 1
ATOM 503 C C . LEU A 1 73 ? -2.928 6.476 24.218 1.00 95.50 73 LEU A C 1
ATOM 505 O O . LEU A 1 73 ? -3.815 5.807 24.744 1.00 95.50 73 LEU A O 1
ATOM 509 N N . ALA A 1 74 ? -1.652 6.420 24.614 1.00 95.19 74 ALA A N 1
ATOM 510 C CA . ALA A 1 74 ? -1.183 5.598 25.731 1.00 95.19 74 ALA A CA 1
ATOM 511 C C . ALA A 1 74 ? -1.778 6.051 27.072 1.00 95.19 74 ALA A C 1
ATOM 513 O O . ALA A 1 74 ? -2.184 5.217 27.873 1.00 95.19 74 ALA A O 1
ATOM 514 N N . ALA A 1 75 ? -1.910 7.363 27.273 1.00 95.25 75 ALA A N 1
ATOM 515 C CA . ALA A 1 75 ? -2.538 7.952 28.452 1.00 95.25 75 ALA A CA 1
ATOM 516 C C . ALA A 1 75 ? -4.079 7.909 28.418 1.00 95.25 75 ALA A C 1
ATOM 518 O O . ALA A 1 75 ? -4.720 8.495 29.285 1.00 95.25 75 ALA A O 1
ATOM 519 N N . GLY A 1 76 ? -4.696 7.305 27.394 1.00 92.81 76 GLY A N 1
ATOM 520 C CA . GLY A 1 76 ? -6.150 7.331 27.236 1.00 92.81 76 GLY A CA 1
ATOM 521 C C . GLY A 1 76 ? -6.710 8.745 27.035 1.00 92.81 76 GLY A C 1
ATOM 522 O O . GLY A 1 76 ? -7.875 8.998 27.328 1.00 92.81 76 GLY A O 1
ATOM 523 N N . ARG A 1 77 ? -5.925 9.687 26.516 1.00 92.75 77 ARG A N 1
ATOM 524 C CA . ARG A 1 77 ? -6.356 11.068 26.260 1.00 92.75 77 ARG A CA 1
ATOM 525 C C . ARG A 1 77 ? -6.600 11.303 24.772 1.00 92.75 77 ARG A C 1
ATOM 527 O O . ARG A 1 77 ? -6.115 10.563 23.915 1.00 92.75 77 ARG A O 1
ATOM 534 N N . THR A 1 78 ? -7.397 12.318 24.459 1.00 90.44 78 THR A N 1
ATOM 535 C CA . THR A 1 78 ? -7.480 12.877 23.104 1.00 90.44 78 THR A CA 1
ATOM 536 C C . THR A 1 78 ? -6.489 14.038 23.000 1.00 90.44 78 THR A C 1
ATOM 538 O O . THR A 1 78 ? -6.138 14.649 24.006 1.00 90.44 78 THR A O 1
ATOM 541 N N . ILE A 1 79 ? -6.056 14.374 21.784 1.00 91.38 79 ILE A N 1
ATOM 542 C CA . ILE A 1 79 ? -5.281 15.603 21.509 1.00 91.38 79 ILE A CA 1
ATOM 543 C C . ILE A 1 79 ? -6.249 16.793 21.301 1.00 91.38 79 ILE A C 1
ATOM 545 O O . ILE A 1 79 ? -5.956 17.749 20.589 1.00 91.38 79 ILE A O 1
ATOM 549 N N . GLY A 1 80 ? -7.464 16.691 21.857 1.00 92.94 80 GLY A N 1
ATOM 550 C CA . GLY A 1 80 ? -8.533 17.672 21.708 1.00 92.94 80 GLY A CA 1
ATOM 551 C C . GLY A 1 80 ? -8.823 18.044 20.242 1.00 92.94 80 GLY A C 1
ATOM 552 O O . GLY A 1 80 ? -8.865 17.152 19.385 1.00 92.94 80 GLY A O 1
ATOM 553 N N . PRO A 1 81 ? -9.023 19.341 19.938 1.00 93.94 81 PRO A N 1
ATOM 554 C CA . PRO A 1 81 ? -9.378 19.813 18.598 1.00 93.94 81 PRO A CA 1
ATOM 555 C C . PRO A 1 81 ? -8.258 19.642 17.563 1.00 93.94 81 PRO A C 1
ATOM 557 O O . PRO A 1 81 ? -8.540 19.676 16.371 1.00 93.94 81 PRO A O 1
ATOM 560 N N . ALA A 1 82 ? -7.009 19.398 17.978 1.00 95.25 82 ALA A N 1
ATOM 561 C CA . ALA A 1 82 ? -5.898 19.168 17.054 1.00 95.25 82 ALA A CA 1
ATOM 562 C C . ALA A 1 82 ? -5.880 17.741 16.474 1.00 95.25 82 ALA A C 1
ATOM 564 O O . ALA A 1 82 ? -5.190 17.477 15.490 1.00 95.25 82 ALA A O 1
ATOM 565 N N . ALA A 1 83 ? -6.636 16.796 17.044 1.00 94.88 83 ALA A N 1
ATOM 566 C CA . ALA A 1 83 ? -6.583 15.393 16.633 1.00 94.88 83 ALA A CA 1
ATOM 567 C C . ALA A 1 83 ? -6.848 15.131 15.129 1.00 94.88 83 ALA A C 1
ATOM 569 O O . ALA A 1 83 ? -6.172 14.256 14.581 1.00 94.88 83 ALA A O 1
ATOM 570 N N . PRO A 1 84 ? -7.746 15.857 14.424 1.00 96.25 84 PRO A N 1
ATOM 571 C CA . PRO A 1 84 ? -7.891 15.739 12.972 1.00 96.25 84 PRO A CA 1
ATOM 572 C C . PRO A 1 84 ? -6.613 16.080 12.204 1.00 96.25 84 PRO A C 1
ATOM 574 O O . PRO A 1 84 ? -6.295 15.382 11.248 1.00 96.25 84 PRO A O 1
ATOM 577 N N . VAL A 1 85 ? -5.852 17.087 12.643 1.00 96.56 85 VAL A N 1
ATOM 578 C CA . VAL A 1 85 ? -4.578 17.478 12.016 1.00 96.56 85 VAL A CA 1
ATOM 579 C C . VAL A 1 85 ? -3.539 16.374 12.198 1.00 96.56 85 VAL A C 1
ATOM 581 O O . VAL A 1 85 ? -2.914 15.954 11.230 1.00 96.56 85 VAL A O 1
ATOM 584 N N . PHE A 1 86 ? -3.414 15.824 13.409 1.00 96.81 86 PHE A N 1
ATOM 585 C CA . PHE A 1 86 ? -2.508 14.699 13.675 1.00 96.81 86 PHE A CA 1
ATOM 586 C C . PHE A 1 86 ? -2.892 13.444 12.881 1.00 96.81 86 PHE A C 1
ATOM 588 O O . PHE A 1 86 ? -2.025 12.768 12.329 1.00 96.81 86 PHE A O 1
ATOM 595 N N . ALA A 1 87 ? -4.187 13.123 12.812 1.00 96.69 87 ALA A N 1
ATOM 596 C CA . ALA A 1 87 ? -4.677 12.006 12.012 1.00 96.69 87 ALA A CA 1
ATOM 597 C C . ALA A 1 87 ? -4.466 12.247 10.508 1.00 96.69 87 ALA A C 1
ATOM 599 O O . ALA A 1 87 ? -4.120 11.307 9.797 1.00 96.69 87 ALA A O 1
ATOM 600 N N . GLY A 1 88 ? -4.639 13.488 10.045 1.00 97.50 88 GLY A N 1
ATOM 601 C CA . GLY A 1 88 ? -4.398 13.913 8.668 1.00 97.50 88 GLY A CA 1
ATOM 602 C C . GLY A 1 88 ? -2.930 13.784 8.280 1.00 97.50 88 GLY A C 1
ATOM 603 O O . GLY A 1 88 ? -2.630 13.106 7.304 1.00 97.50 88 GLY A O 1
ATOM 604 N N . TYR A 1 89 ? -2.012 14.325 9.087 1.00 97.44 89 TYR A N 1
ATOM 605 C CA . TYR A 1 89 ? -0.572 14.147 8.890 1.00 97.44 89 TYR A CA 1
ATOM 606 C C . TYR A 1 89 ? -0.200 12.661 8.852 1.00 97.44 89 TYR A C 1
ATOM 608 O O . TYR A 1 89 ? 0.448 12.208 7.917 1.00 97.44 89 TYR A O 1
ATOM 616 N N . ALA A 1 90 ? -0.686 11.870 9.814 1.00 97.88 90 ALA A N 1
ATOM 617 C CA . ALA A 1 90 ? -0.417 10.437 9.850 1.00 97.88 90 ALA A CA 1
ATOM 618 C C . ALA A 1 90 ? -0.955 9.693 8.612 1.00 97.88 90 ALA A C 1
ATOM 620 O O . ALA A 1 90 ? -0.293 8.791 8.100 1.00 97.88 90 ALA A O 1
ATOM 621 N N . ALA A 1 91 ? -2.137 10.069 8.117 1.00 98.06 91 ALA A N 1
ATOM 622 C CA . ALA A 1 91 ? -2.722 9.491 6.911 1.00 98.06 91 ALA A CA 1
ATOM 623 C C . ALA A 1 91 ? -1.954 9.895 5.643 1.00 98.06 91 ALA A C 1
ATOM 625 O O . ALA A 1 91 ? -1.741 9.051 4.776 1.00 98.06 91 ALA A O 1
ATOM 626 N N . LEU A 1 92 ? -1.503 11.149 5.551 1.00 97.62 92 LEU A N 1
ATOM 627 C CA . LEU A 1 92 ? -0.682 11.636 4.441 1.00 97.62 92 LEU A CA 1
ATOM 628 C C . LEU A 1 92 ? 0.695 10.968 4.428 1.00 97.62 92 LEU A C 1
ATOM 630 O O . LEU A 1 92 ? 1.125 10.510 3.375 1.00 97.62 92 LEU A O 1
ATOM 634 N N . SER A 1 93 ? 1.342 10.821 5.586 1.00 97.75 93 SER A N 1
ATOM 635 C CA . SER A 1 93 ? 2.593 10.065 5.717 1.00 97.75 93 SER A CA 1
ATOM 636 C C . SER A 1 93 ? 2.409 8.607 5.302 1.00 97.75 93 SER A C 1
ATOM 638 O O . SER A 1 93 ? 3.228 8.068 4.564 1.00 97.75 93 SER A O 1
ATOM 640 N N . ALA A 1 94 ? 1.308 7.970 5.711 1.00 97.69 94 ALA A N 1
ATOM 641 C CA . ALA A 1 94 ? 0.989 6.616 5.271 1.00 97.69 94 ALA A CA 1
ATOM 642 C C . ALA A 1 94 ? 0.797 6.534 3.749 1.00 97.69 94 ALA A C 1
ATOM 644 O O . ALA A 1 94 ? 1.363 5.648 3.118 1.00 97.69 94 ALA A O 1
ATOM 645 N N . LEU A 1 95 ? 0.039 7.460 3.155 1.00 96.19 95 LEU A N 1
ATOM 646 C CA . LEU A 1 95 ? -0.182 7.517 1.709 1.00 96.19 95 LEU A CA 1
ATOM 647 C C . LEU A 1 95 ? 1.135 7.714 0.950 1.00 96.19 95 LEU A C 1
ATOM 649 O O . LEU A 1 95 ? 1.404 6.992 -0.008 1.00 96.19 95 LEU A O 1
ATOM 653 N N . ALA A 1 96 ? 1.970 8.649 1.401 1.00 94.81 96 ALA A N 1
ATOM 654 C CA . ALA A 1 96 ? 3.262 8.913 0.790 1.00 94.81 96 ALA A CA 1
ATOM 655 C C . ALA A 1 96 ? 4.142 7.654 0.799 1.00 94.81 96 ALA A C 1
ATOM 657 O O . ALA A 1 96 ? 4.619 7.220 -0.245 1.00 94.81 96 ALA A O 1
ATOM 658 N N . LEU A 1 97 ? 4.289 7.024 1.965 1.00 95.88 97 LEU A N 1
ATOM 659 C CA . LEU A 1 97 ? 5.204 5.901 2.167 1.00 95.88 97 LEU A CA 1
ATOM 660 C C . LEU A 1 97 ? 4.699 4.560 1.618 1.00 95.88 97 LEU A C 1
ATOM 662 O O . LEU A 1 97 ? 5.511 3.678 1.359 1.00 95.88 97 LEU A O 1
ATOM 666 N N . LEU A 1 98 ? 3.384 4.384 1.463 1.00 94.75 98 LEU A N 1
ATOM 667 C CA . LEU A 1 98 ? 2.795 3.156 0.918 1.00 94.75 98 LEU A CA 1
ATOM 668 C C . LEU A 1 98 ? 2.560 3.228 -0.589 1.00 94.75 98 LEU A C 1
ATOM 670 O O . LEU A 1 98 ? 2.638 2.203 -1.255 1.00 94.75 98 LEU A O 1
ATOM 674 N N . VAL A 1 99 ? 2.217 4.407 -1.114 1.00 92.69 99 VAL A N 1
ATOM 675 C CA . VAL A 1 99 ? 1.677 4.536 -2.475 1.00 92.69 99 VAL A CA 1
ATOM 676 C C . VAL A 1 99 ? 2.517 5.453 -3.354 1.00 92.69 99 VAL A C 1
ATOM 678 O O . VAL A 1 99 ? 2.708 5.150 -4.526 1.00 92.69 99 VAL A O 1
ATOM 681 N N . VAL A 1 100 ? 2.991 6.583 -2.825 1.00 91.31 100 VAL A N 1
ATOM 682 C CA . VAL A 1 100 ? 3.642 7.609 -3.656 1.00 91.31 100 VAL A CA 1
ATOM 683 C C . VAL A 1 100 ? 5.113 7.302 -3.888 1.00 91.31 100 VAL A C 1
ATOM 685 O O . VAL A 1 100 ? 5.572 7.440 -5.015 1.00 91.31 100 VAL A O 1
ATOM 688 N N . VAL A 1 101 ? 5.840 6.957 -2.825 1.00 90.50 101 VAL A N 1
ATOM 689 C CA . VAL A 1 101 ? 7.297 6.801 -2.865 1.00 90.50 101 VAL A CA 1
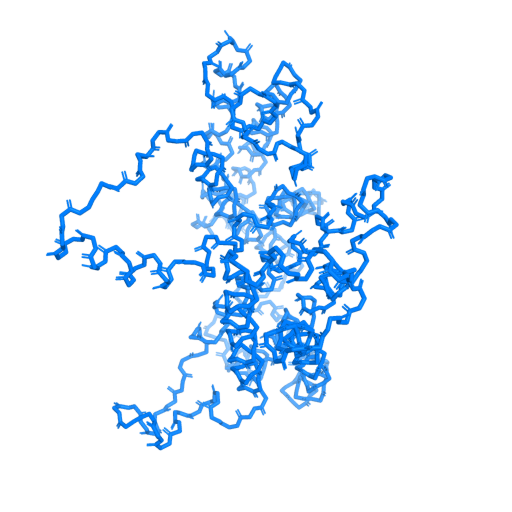ATOM 690 C C . VAL A 1 101 ? 7.741 5.427 -3.367 1.00 90.50 101 VAL A C 1
ATOM 692 O O . VAL A 1 101 ? 8.687 5.397 -4.152 1.00 90.50 101 VAL A O 1
ATOM 695 N N . PRO A 1 102 ? 7.119 4.303 -2.952 1.00 89.94 102 PRO A N 1
ATOM 696 C CA . PRO A 1 102 ? 7.420 3.016 -3.563 1.00 89.94 102 PRO A CA 1
ATOM 697 C C . PRO A 1 102 ? 7.084 3.023 -5.055 1.00 89.94 102 PRO A C 1
ATOM 699 O O . PRO A 1 102 ? 6.148 3.708 -5.482 1.00 89.94 102 PRO A O 1
ATOM 702 N N . ASP A 1 103 ? 7.816 2.220 -5.814 1.00 86.44 103 ASP A N 1
ATOM 703 C CA . ASP A 1 103 ? 7.595 1.996 -7.240 1.00 86.44 103 ASP A CA 1
ATOM 704 C C . ASP A 1 103 ? 7.455 0.489 -7.543 1.00 86.44 103 ASP A C 1
ATOM 706 O O . ASP A 1 103 ? 7.421 -0.365 -6.640 1.00 86.44 103 ASP A O 1
ATOM 710 N N . ARG A 1 104 ? 7.336 0.132 -8.824 1.00 83.06 104 ARG A N 1
ATOM 711 C CA . ARG A 1 104 ? 7.140 -1.243 -9.302 1.00 83.06 104 ARG A CA 1
ATOM 712 C C . ARG A 1 104 ? 8.257 -2.185 -8.870 1.00 83.06 104 ARG A C 1
ATOM 714 O O . ARG A 1 104 ? 8.043 -3.395 -8.897 1.00 83.06 104 ARG A O 1
ATOM 721 N N . ARG A 1 105 ? 9.422 -1.704 -8.429 1.00 81.62 105 ARG A N 1
ATOM 722 C CA . ARG A 1 105 ? 10.497 -2.575 -7.930 1.00 81.62 105 ARG A CA 1
ATOM 723 C C . ARG A 1 105 ? 10.098 -3.322 -6.662 1.00 81.62 105 ARG A C 1
ATOM 725 O O . ARG A 1 105 ? 10.507 -4.469 -6.491 1.00 81.62 105 ARG A O 1
ATOM 732 N N . VAL A 1 106 ? 9.220 -2.759 -5.826 1.00 81.69 106 VAL A N 1
ATOM 733 C CA . VAL A 1 106 ? 8.628 -3.506 -4.696 1.00 81.69 106 VAL A CA 1
ATOM 734 C C . VAL A 1 106 ? 7.725 -4.633 -5.200 1.00 81.69 106 VAL A C 1
ATOM 736 O O . VAL A 1 106 ? 7.734 -5.730 -4.639 1.00 81.69 106 VAL A O 1
ATOM 739 N N . LEU A 1 107 ? 6.978 -4.397 -6.285 1.00 81.19 107 LEU A N 1
ATOM 740 C CA . LEU A 1 107 ? 6.185 -5.439 -6.941 1.00 81.19 107 LEU A CA 1
ATOM 741 C C . LEU A 1 107 ? 7.073 -6.525 -7.531 1.00 81.19 107 LEU A C 1
ATOM 743 O O . LEU A 1 107 ? 6.799 -7.701 -7.314 1.00 81.19 107 LEU A O 1
ATOM 747 N N . MET A 1 108 ? 8.143 -6.136 -8.222 1.00 71.94 108 MET A N 1
ATOM 748 C CA . MET A 1 108 ? 9.125 -7.061 -8.777 1.00 71.94 108 MET A CA 1
ATOM 749 C C . MET A 1 108 ? 9.758 -7.906 -7.676 1.00 71.94 108 MET A C 1
ATOM 751 O O . MET A 1 108 ? 9.808 -9.120 -7.823 1.00 71.94 108 MET A O 1
ATOM 755 N N . LEU A 1 109 ? 10.139 -7.324 -6.536 1.00 72.31 109 LEU A N 1
ATOM 756 C CA . LEU A 1 109 ? 10.658 -8.095 -5.405 1.00 72.31 109 LEU A CA 1
ATOM 757 C C . LEU A 1 109 ? 9.660 -9.165 -4.943 1.00 72.31 109 LEU A C 1
ATOM 759 O O . LEU A 1 109 ? 10.046 -10.311 -4.746 1.00 72.31 109 LEU A O 1
ATOM 763 N N . VAL A 1 110 ? 8.377 -8.825 -4.795 1.00 75.19 110 VAL A N 1
ATOM 764 C CA . VAL A 1 110 ? 7.351 -9.786 -4.351 1.00 75.19 110 VAL A CA 1
ATOM 765 C C . VAL A 1 110 ? 7.034 -10.830 -5.426 1.00 75.19 110 VAL A C 1
ATOM 767 O O . VAL A 1 110 ? 6.864 -12.003 -5.098 1.00 75.19 110 VAL A O 1
ATOM 770 N N . ALA A 1 111 ? 6.959 -10.428 -6.695 1.00 68.56 111 ALA A N 1
ATOM 771 C CA . ALA A 1 111 ? 6.651 -11.312 -7.819 1.00 68.56 111 ALA A CA 1
ATOM 772 C C . ALA A 1 111 ? 7.813 -12.261 -8.143 1.00 68.56 111 ALA A C 1
ATOM 774 O O . ALA A 1 111 ? 7.586 -13.432 -8.448 1.00 68.56 111 ALA A O 1
ATOM 775 N N . TYR A 1 112 ? 9.050 -11.775 -8.027 1.00 63.62 112 TYR A N 1
ATOM 776 C CA . TYR A 1 112 ? 10.257 -12.559 -8.244 1.00 63.62 112 TYR A CA 1
ATOM 777 C C . TYR A 1 112 ? 10.718 -13.295 -6.993 1.00 63.62 112 TYR A C 1
ATOM 779 O O . TYR A 1 112 ? 11.421 -14.274 -7.154 1.00 63.62 112 TYR A O 1
ATOM 787 N N . ALA A 1 113 ? 10.317 -12.938 -5.768 1.00 67.38 113 ALA A N 1
ATOM 788 C CA . ALA A 1 113 ? 10.742 -13.660 -4.560 1.00 67.38 113 ALA A CA 1
ATOM 789 C C . ALA A 1 113 ? 10.506 -15.186 -4.613 1.00 67.38 113 ALA A C 1
ATOM 791 O O . ALA A 1 113 ? 11.411 -15.914 -4.222 1.00 67.38 113 ALA A O 1
ATOM 792 N N . PRO A 1 114 ? 9.376 -15.723 -5.116 1.00 61.84 114 PRO A N 1
ATOM 793 C CA . PRO A 1 114 ? 9.203 -17.168 -5.287 1.00 61.84 114 PRO A CA 1
ATOM 794 C C . PRO A 1 114 ? 10.149 -17.757 -6.342 1.00 61.84 114 PRO A C 1
ATOM 796 O O . PRO A 1 114 ? 10.675 -18.852 -6.157 1.00 61.84 114 PRO A O 1
ATOM 799 N N . ILE A 1 115 ? 10.388 -17.014 -7.427 1.00 58.03 115 ILE A N 1
ATOM 800 C CA . ILE A 1 115 ? 11.292 -17.400 -8.517 1.00 58.03 115 ILE A CA 1
ATOM 801 C C . ILE A 1 115 ? 12.738 -17.389 -8.014 1.00 58.03 115 ILE A C 1
ATOM 803 O O . ILE A 1 115 ? 13.443 -18.369 -8.186 1.00 58.03 115 ILE A O 1
ATOM 807 N N . LEU A 1 116 ? 13.150 -16.338 -7.307 1.00 56.50 116 LEU A N 1
ATOM 808 C CA . LEU A 1 116 ? 14.445 -16.161 -6.654 1.00 56.50 116 LEU A CA 1
ATOM 809 C C . LEU A 1 116 ? 14.629 -17.070 -5.442 1.00 56.50 116 LEU A C 1
ATOM 811 O O . LEU A 1 116 ? 15.759 -17.369 -5.106 1.00 56.50 116 LEU A O 1
ATOM 815 N N . ALA A 1 117 ? 13.571 -17.535 -4.781 1.00 59.81 117 ALA A N 1
ATOM 816 C CA . ALA A 1 117 ? 13.677 -18.573 -3.760 1.00 59.81 117 ALA A CA 1
ATOM 817 C C . ALA A 1 117 ? 13.915 -19.943 -4.405 1.00 59.81 117 ALA A C 1
ATOM 819 O O . ALA A 1 117 ? 14.708 -20.723 -3.891 1.00 59.81 117 ALA A O 1
ATOM 820 N N . GLY A 1 118 ? 13.284 -20.221 -5.552 1.00 57.25 118 GLY A N 1
ATOM 821 C CA . GLY A 1 118 ? 13.559 -21.412 -6.361 1.00 57.25 118 GLY A CA 1
ATOM 822 C C . GLY A 1 118 ? 14.954 -21.385 -6.993 1.00 57.25 118 GLY A C 1
ATOM 823 O O . GLY A 1 118 ? 15.700 -22.350 -6.867 1.00 57.25 118 GLY A O 1
ATOM 824 N N . VAL A 1 119 ? 15.338 -20.257 -7.600 1.00 52.84 119 VAL A N 1
ATOM 825 C CA . VAL A 1 119 ? 16.678 -20.001 -8.147 1.00 52.84 119 VAL A CA 1
ATOM 826 C C . VAL A 1 119 ? 17.701 -19.906 -7.024 1.00 52.84 119 VAL A C 1
ATOM 828 O O . VAL A 1 119 ? 18.779 -20.435 -7.168 1.00 52.84 119 VAL A O 1
ATOM 831 N N . GLY A 1 120 ? 17.384 -19.313 -5.880 1.00 52.25 120 GLY A N 1
ATOM 832 C CA . GLY A 1 120 ? 18.256 -19.222 -4.709 1.00 52.25 120 GLY A CA 1
ATOM 833 C C . GLY A 1 120 ? 18.480 -20.578 -4.048 1.00 52.25 120 GLY A C 1
ATOM 834 O O . GLY A 1 120 ? 19.597 -20.873 -3.650 1.00 52.25 120 GLY A O 1
ATOM 835 N N . LEU A 1 121 ? 17.460 -21.441 -4.003 1.00 51.47 121 LEU A N 1
ATOM 836 C CA . LEU A 1 121 ? 17.608 -22.851 -3.640 1.00 51.47 121 LEU A CA 1
ATOM 837 C C . LEU A 1 121 ? 18.468 -23.586 -4.674 1.00 51.47 121 LEU A C 1
ATOM 839 O O . LEU A 1 121 ? 19.365 -24.327 -4.296 1.00 51.47 121 LEU A O 1
ATOM 843 N N . TYR A 1 122 ? 18.241 -23.346 -5.966 1.00 45.25 122 TYR A N 1
ATOM 844 C CA . TYR A 1 122 ? 19.067 -23.885 -7.045 1.00 45.25 122 TYR A CA 1
ATOM 845 C C . TYR A 1 122 ? 20.523 -23.408 -6.939 1.00 45.25 122 TYR A C 1
ATOM 847 O O . TYR A 1 122 ? 21.423 -24.225 -7.019 1.00 45.25 122 TYR A O 1
ATOM 855 N N . VAL A 1 123 ? 20.779 -22.131 -6.670 1.00 51.09 123 VAL A N 1
ATOM 856 C CA . VAL A 1 123 ? 22.094 -21.499 -6.484 1.00 51.09 123 VAL A CA 1
ATOM 857 C C . VAL A 1 123 ? 22.770 -22.008 -5.209 1.00 51.09 123 VAL A C 1
ATOM 859 O O . VAL A 1 123 ? 23.956 -22.311 -5.236 1.00 51.09 123 VAL A O 1
ATOM 862 N N . LEU A 1 124 ? 22.026 -22.186 -4.113 1.00 53.25 124 LEU A N 1
ATOM 863 C CA . LEU A 1 124 ? 22.508 -22.815 -2.877 1.00 53.25 124 LEU A CA 1
ATOM 864 C C . LEU A 1 124 ? 22.919 -24.279 -3.112 1.00 53.25 124 LEU A C 1
ATOM 866 O O . LEU A 1 124 ? 23.879 -24.752 -2.514 1.00 53.25 124 LEU A O 1
ATOM 870 N N . VAL A 1 125 ? 22.200 -24.986 -3.990 1.00 52.94 125 VAL A N 1
ATOM 871 C CA . VAL A 1 125 ? 22.467 -26.385 -4.365 1.00 52.94 125 VAL A CA 1
ATOM 872 C C . VAL A 1 125 ? 23.562 -26.504 -5.440 1.00 52.94 125 VAL A C 1
ATOM 874 O O . VAL A 1 125 ? 24.256 -27.515 -5.477 1.00 52.94 125 VAL A O 1
ATOM 877 N N . THR A 1 126 ? 23.750 -25.494 -6.297 1.00 48.94 126 THR A N 1
ATOM 878 C CA . THR A 1 126 ? 24.658 -25.535 -7.465 1.00 48.94 126 THR A CA 1
ATOM 879 C C . THR A 1 126 ? 25.889 -24.629 -7.355 1.00 48.94 126 THR A C 1
ATOM 881 O O . THR A 1 126 ? 26.770 -24.706 -8.205 1.00 48.94 126 THR A O 1
ATOM 884 N N . GLY A 1 127 ? 25.991 -23.793 -6.318 1.00 41.38 127 GLY A N 1
ATOM 885 C CA . GLY A 1 127 ? 27.166 -22.967 -6.023 1.00 41.38 127 GLY A CA 1
ATOM 886 C C . GLY A 1 127 ? 27.336 -21.707 -6.883 1.00 41.38 127 GLY A C 1
ATOM 887 O O . GLY A 1 127 ? 28.459 -21.231 -7.031 1.00 41.38 127 GLY A O 1
ATOM 888 N N . SER A 1 128 ? 26.270 -21.158 -7.471 1.00 48.34 128 SER A N 1
ATOM 889 C CA . SER A 1 128 ? 26.355 -19.928 -8.285 1.00 48.34 128 SER A CA 1
ATOM 890 C C . SER A 1 128 ? 26.531 -18.658 -7.421 1.00 48.34 128 SER A C 1
ATOM 892 O O . SER A 1 128 ? 26.191 -18.632 -6.238 1.00 48.34 128 SER A O 1
ATOM 894 N N . SER A 1 129 ? 27.074 -17.575 -7.986 1.00 49.91 129 SER A N 1
ATOM 895 C CA . SER A 1 129 ? 27.299 -16.312 -7.265 1.00 49.91 129 SER A CA 1
ATOM 896 C C . SER A 1 129 ? 25.988 -15.553 -6.994 1.00 49.91 129 SER A C 1
ATOM 898 O O . SER A 1 129 ? 25.217 -15.262 -7.905 1.00 49.91 129 SER A O 1
ATOM 900 N N . MET A 1 130 ? 25.735 -15.218 -5.723 1.00 47.88 130 MET A N 1
ATOM 901 C CA . MET A 1 130 ? 24.608 -14.375 -5.296 1.00 47.88 130 MET A CA 1
ATOM 902 C C . MET A 1 130 ? 24.809 -12.912 -5.734 1.00 47.88 130 MET A C 1
ATOM 904 O O . MET A 1 130 ? 25.938 -12.421 -5.667 1.00 47.88 130 MET A O 1
ATOM 908 N N . PRO A 1 131 ? 23.738 -12.168 -6.074 1.00 50.16 131 PRO A N 1
ATOM 909 C CA . PRO A 1 131 ? 23.796 -10.709 -6.131 1.00 50.16 131 PRO A CA 1
ATOM 910 C C . PRO A 1 131 ? 24.247 -10.153 -4.772 1.00 50.16 131 PRO A C 1
ATOM 912 O O . PRO A 1 131 ? 23.713 -10.535 -3.726 1.00 50.16 131 PRO A O 1
ATOM 915 N N . HIS A 1 132 ? 25.246 -9.272 -4.760 1.00 49.62 132 HIS A N 1
ATOM 916 C CA . HIS A 1 132 ? 25.754 -8.682 -3.522 1.00 49.62 132 HIS A CA 1
ATOM 917 C C . HIS A 1 132 ? 24.701 -7.761 -2.879 1.00 49.62 132 HIS A C 1
ATOM 919 O O . HIS A 1 132 ? 24.070 -6.956 -3.555 1.00 49.62 132 HIS A O 1
ATOM 925 N N . LEU A 1 133 ? 24.567 -7.806 -1.546 1.00 44.78 133 LEU A N 1
ATOM 926 C CA . LEU A 1 133 ? 23.678 -6.919 -0.766 1.00 44.78 133 LEU A CA 1
ATOM 927 C C . LEU A 1 133 ? 24.007 -5.415 -0.901 1.00 44.78 133 LEU A C 1
ATOM 929 O O . LEU A 1 133 ? 23.248 -4.583 -0.414 1.00 44.78 133 LEU A O 1
ATOM 933 N N . GLY A 1 134 ? 25.136 -5.077 -1.532 1.00 48.38 134 GLY A N 1
ATOM 934 C CA . GLY A 1 134 ? 25.563 -3.714 -1.850 1.00 48.38 134 GLY A CA 1
ATOM 935 C C . GLY A 1 134 ? 25.299 -3.284 -3.295 1.00 48.38 134 GLY A C 1
ATOM 936 O O . GLY A 1 134 ? 25.800 -2.237 -3.691 1.00 48.38 134 GLY A O 1
ATOM 937 N N . ASP A 1 135 ? 24.567 -4.073 -4.091 1.00 59.59 135 ASP A N 1
ATOM 938 C CA . ASP A 1 135 ? 24.130 -3.640 -5.420 1.00 59.59 135 ASP A CA 1
ATOM 939 C C . ASP A 1 135 ? 23.238 -2.386 -5.270 1.00 59.59 135 ASP A C 1
ATOM 941 O O . ASP A 1 135 ? 22.255 -2.433 -4.514 1.00 59.59 135 ASP A O 1
ATOM 945 N N . PRO A 1 136 ? 23.561 -1.263 -5.943 1.00 55.88 136 PRO A N 1
ATOM 946 C CA . PRO A 1 136 ? 22.791 -0.022 -5.861 1.00 55.88 136 PRO A CA 1
ATOM 947 C C . PRO A 1 136 ? 21.276 -0.225 -6.067 1.00 55.88 136 PRO A C 1
ATOM 949 O O . PRO A 1 136 ? 20.462 0.390 -5.371 1.00 55.88 136 PRO A O 1
ATOM 952 N N . GLY A 1 137 ? 20.874 -1.179 -6.918 1.00 64.00 137 GLY A N 1
ATOM 953 C CA . GLY A 1 137 ? 19.464 -1.539 -7.102 1.00 64.00 137 GLY A CA 1
ATOM 954 C C . GLY A 1 137 ? 18.816 -2.191 -5.870 1.00 64.00 137 GLY A C 1
ATOM 955 O O . GLY A 1 137 ? 17.671 -1.876 -5.530 1.00 64.00 137 GLY A O 1
ATOM 956 N N . LEU A 1 138 ? 19.541 -3.058 -5.152 1.00 71.62 138 LEU A N 1
ATOM 957 C CA . LEU A 1 138 ? 19.055 -3.694 -3.919 1.00 71.62 138 LEU A CA 1
ATOM 958 C C . LEU A 1 138 ? 18.946 -2.691 -2.765 1.00 71.62 138 LEU A C 1
ATOM 960 O O . LEU A 1 138 ? 18.043 -2.812 -1.929 1.00 71.62 138 LEU A O 1
ATOM 964 N N . TRP A 1 139 ? 19.836 -1.698 -2.720 1.00 79.44 139 TRP A N 1
ATOM 965 C CA . TRP A 1 139 ? 19.820 -0.656 -1.696 1.00 79.44 139 TRP A CA 1
ATOM 966 C C . TRP A 1 139 ? 18.549 0.196 -1.774 1.00 79.44 139 TRP A C 1
ATOM 968 O O . TRP A 1 139 ? 17.826 0.329 -0.778 1.00 79.44 139 TRP A O 1
ATOM 978 N N . THR A 1 140 ? 18.206 0.689 -2.967 1.00 82.12 140 THR A N 1
ATOM 979 C CA . THR A 1 140 ? 16.964 1.444 -3.184 1.00 82.12 140 THR A CA 1
ATOM 980 C C . THR A 1 140 ? 15.732 0.606 -2.839 1.00 82.12 140 THR A C 1
ATOM 982 O O . THR A 1 140 ? 14.855 1.071 -2.107 1.00 82.12 140 THR A O 1
ATOM 985 N N . VAL A 1 141 ? 15.680 -0.657 -3.276 1.00 81.75 141 VAL A N 1
ATOM 986 C CA . VAL A 1 141 ? 14.560 -1.568 -2.970 1.00 81.75 141 VAL A CA 1
ATOM 987 C C . VAL A 1 141 ? 14.430 -1.830 -1.467 1.00 81.75 141 VAL A C 1
ATOM 989 O O . VAL A 1 141 ? 13.318 -1.839 -0.932 1.00 81.75 141 VAL A O 1
ATOM 992 N N . THR A 1 142 ? 15.551 -1.976 -0.759 1.00 84.31 142 THR A N 1
ATOM 993 C CA . THR A 1 142 ? 15.563 -2.143 0.701 1.00 84.31 142 THR A CA 1
ATOM 994 C C . THR A 1 142 ? 14.958 -0.924 1.391 1.00 84.31 142 THR A C 1
ATOM 996 O O . THR A 1 142 ? 14.076 -1.066 2.242 1.00 84.31 142 THR A O 1
ATOM 999 N N . HIS A 1 143 ? 15.350 0.285 0.984 1.00 89.69 143 HIS A N 1
ATOM 1000 C CA . HIS A 1 143 ? 14.763 1.518 1.510 1.00 89.69 143 HIS A CA 1
ATOM 1001 C C . HIS A 1 143 ? 13.262 1.624 1.226 1.00 89.69 143 HIS A C 1
ATOM 1003 O O . HIS A 1 143 ? 12.504 2.024 2.112 1.00 89.69 143 HIS A O 1
ATOM 1009 N N . GLN A 1 144 ? 12.804 1.201 0.046 1.00 90.12 144 GLN A N 1
ATOM 1010 C CA . GLN A 1 144 ? 11.372 1.161 -0.259 1.00 90.12 144 GLN A CA 1
ATOM 1011 C C . GLN A 1 144 ? 10.615 0.157 0.622 1.00 90.12 144 GLN A C 1
ATOM 1013 O O . GLN A 1 144 ? 9.529 0.471 1.111 1.00 90.12 144 GLN A O 1
ATOM 1018 N N . ALA A 1 145 ? 11.194 -1.010 0.918 1.00 88.06 145 ALA A N 1
ATOM 1019 C CA . ALA A 1 145 ? 10.601 -1.956 1.863 1.00 88.06 145 ALA A CA 1
ATOM 1020 C C . ALA A 1 145 ? 10.492 -1.357 3.280 1.00 88.06 145 ALA A C 1
ATOM 1022 O O . ALA A 1 145 ? 9.450 -1.475 3.933 1.00 88.06 145 ALA A O 1
ATOM 1023 N N . VAL A 1 146 ? 11.527 -0.647 3.744 1.00 92.94 146 VAL A N 1
ATOM 1024 C CA . VAL A 1 146 ? 11.500 0.061 5.036 1.00 92.94 146 VAL A CA 1
ATOM 1025 C C . VAL A 1 146 ? 10.466 1.195 5.026 1.00 92.94 146 VAL A C 1
ATOM 1027 O O . VAL A 1 146 ? 9.778 1.409 6.029 1.00 92.94 146 VAL A O 1
ATOM 1030 N N . PHE A 1 147 ? 10.292 1.899 3.906 1.00 94.44 147 PHE A N 1
ATOM 1031 C CA . PHE A 1 147 ? 9.243 2.908 3.735 1.00 94.44 147 PHE A CA 1
ATOM 1032 C C . PHE A 1 147 ? 7.849 2.294 3.847 1.00 94.44 147 PHE A C 1
ATOM 1034 O O . PHE A 1 147 ? 7.035 2.806 4.616 1.00 94.44 147 PHE A O 1
ATOM 1041 N N . VAL A 1 148 ? 7.598 1.147 3.210 1.00 93.56 148 VAL A N 1
ATOM 1042 C CA . VAL A 1 148 ? 6.323 0.423 3.343 1.00 93.56 148 VAL A CA 1
ATOM 1043 C C . VAL A 1 148 ? 6.032 0.083 4.810 1.00 93.56 148 VAL A C 1
ATOM 1045 O O . VAL A 1 148 ? 4.919 0.318 5.289 1.00 93.56 148 VAL A O 1
ATOM 1048 N N . LEU A 1 149 ? 7.024 -0.393 5.570 1.00 93.69 149 LEU A N 1
ATOM 1049 C CA . LEU A 1 149 ? 6.860 -0.667 7.006 1.00 93.69 149 LEU A CA 1
ATOM 1050 C C . LEU A 1 149 ? 6.519 0.599 7.809 1.00 93.69 149 LEU A C 1
ATOM 1052 O O . LEU A 1 149 ? 5.608 0.573 8.646 1.00 93.69 149 LEU A O 1
ATOM 1056 N N . GLY A 1 150 ? 7.203 1.712 7.531 1.00 96.75 150 GLY A N 1
ATOM 1057 C CA . GLY A 1 150 ? 6.897 3.017 8.123 1.00 96.75 150 GLY A CA 1
ATOM 1058 C C . GLY A 1 150 ? 5.482 3.486 7.790 1.00 96.75 150 GLY A C 1
ATOM 1059 O O . GLY A 1 150 ? 4.739 3.912 8.676 1.00 96.75 150 GLY A O 1
ATOM 1060 N N . GLY A 1 151 ? 5.067 3.328 6.536 1.00 97.06 151 GLY A N 1
ATOM 1061 C CA . GLY A 1 151 ? 3.730 3.662 6.062 1.00 97.06 151 GLY A CA 1
ATOM 1062 C C . GLY A 1 151 ? 2.628 2.851 6.748 1.00 97.06 151 GLY A C 1
ATOM 1063 O O . GLY A 1 151 ? 1.617 3.419 7.166 1.00 97.06 151 GLY A O 1
ATOM 1064 N N . LEU A 1 152 ? 2.838 1.547 6.968 1.00 95.88 152 LEU A N 1
ATOM 1065 C CA . LEU A 1 152 ? 1.913 0.701 7.737 1.00 95.88 152 LEU A CA 1
ATOM 1066 C C . LEU A 1 152 ? 1.802 1.155 9.202 1.00 95.88 152 LEU A C 1
ATOM 1068 O O . LEU A 1 152 ? 0.705 1.168 9.775 1.00 95.88 152 LEU A O 1
ATOM 1072 N N . ALA A 1 153 ? 2.921 1.550 9.813 1.00 97.69 153 ALA A N 1
ATOM 1073 C CA . ALA A 1 153 ? 2.938 2.082 11.172 1.00 97.69 153 ALA A CA 1
ATOM 1074 C C . ALA A 1 153 ? 2.164 3.411 11.267 1.00 97.69 153 ALA A C 1
ATOM 1076 O O . ALA A 1 153 ? 1.296 3.562 12.137 1.00 97.69 153 ALA A O 1
ATOM 1077 N N . TRP A 1 154 ? 2.402 4.328 10.323 1.00 98.44 154 TRP A N 1
ATOM 1078 C CA . TRP A 1 154 ? 1.687 5.601 10.203 1.00 98.44 154 TRP A CA 1
ATOM 1079 C C . TRP A 1 154 ? 0.188 5.415 9.936 1.00 98.44 154 TRP A C 1
ATOM 1081 O O . TRP A 1 154 ? -0.623 6.070 10.591 1.00 98.44 154 TRP A O 1
ATOM 1091 N N . ALA A 1 155 ? -0.207 4.458 9.090 1.00 97.44 155 ALA A N 1
ATOM 1092 C CA . ALA A 1 155 ? -1.614 4.119 8.857 1.00 97.44 155 ALA A CA 1
ATOM 1093 C C . ALA A 1 155 ? -2.299 3.644 10.150 1.00 97.44 155 ALA A C 1
ATOM 1095 O O . ALA A 1 155 ? -3.414 4.061 10.478 1.00 97.44 155 ALA A O 1
ATOM 1096 N N . GLY A 1 156 ? -1.610 2.801 10.926 1.00 96.88 156 GLY A N 1
ATOM 1097 C CA . GLY A 1 156 ? -2.081 2.348 12.232 1.00 96.88 156 GLY A CA 1
ATOM 1098 C C . GLY A 1 156 ? -2.269 3.494 13.228 1.00 96.88 156 GLY A C 1
ATOM 1099 O O . GLY A 1 156 ? -3.281 3.531 13.937 1.00 96.88 156 GLY A O 1
ATOM 1100 N N . LEU A 1 157 ? -1.326 4.439 13.269 1.00 97.62 157 LEU A N 1
ATOM 1101 C CA . LEU A 1 157 ? -1.423 5.629 14.114 1.00 97.62 157 LEU A CA 1
ATOM 1102 C C . LEU A 1 157 ? -2.560 6.558 13.661 1.00 97.62 157 LEU A C 1
ATOM 1104 O O . LEU A 1 157 ? -3.345 6.993 14.504 1.00 97.62 157 LEU A O 1
ATOM 1108 N N . ALA A 1 158 ? -2.712 6.791 12.355 1.00 97.81 158 ALA A N 1
ATOM 1109 C CA . ALA A 1 158 ? -3.794 7.594 11.785 1.00 97.81 158 ALA A CA 1
ATOM 1110 C C . ALA A 1 158 ? -5.167 7.045 12.193 1.00 97.81 158 ALA A C 1
ATOM 1112 O O . ALA A 1 158 ? -6.007 7.771 12.733 1.00 97.81 158 ALA A O 1
ATOM 1113 N N . LEU A 1 159 ? -5.369 5.733 12.020 1.00 96.88 159 LEU A N 1
ATOM 1114 C CA . LEU A 1 159 ? -6.602 5.051 12.410 1.00 96.88 159 LEU A CA 1
ATOM 1115 C C . LEU A 1 159 ? -6.848 5.130 13.919 1.00 96.88 159 LEU A C 1
ATOM 1117 O O . LEU A 1 159 ? -7.976 5.389 14.334 1.00 96.88 159 LEU A O 1
ATOM 1121 N N . ALA A 1 160 ? -5.824 4.914 14.747 1.00 96.69 160 ALA A N 1
ATOM 1122 C CA . ALA A 1 160 ? -5.971 4.964 16.200 1.00 96.69 160 ALA A CA 1
ATOM 1123 C C . ALA A 1 160 ? -6.349 6.371 16.690 1.00 96.69 160 ALA A C 1
ATOM 1125 O O . ALA A 1 160 ? -7.293 6.509 17.473 1.00 96.69 160 ALA A O 1
ATOM 1126 N N . THR A 1 161 ? -5.670 7.404 16.188 1.00 96.75 161 THR A N 1
ATOM 1127 C CA . THR A 1 161 ? -5.939 8.810 16.523 1.00 96.75 161 THR A CA 1
ATOM 1128 C C . THR A 1 161 ? -7.335 9.227 16.061 1.00 96.75 161 THR A C 1
ATOM 1130 O O . THR A 1 161 ? -8.111 9.755 16.860 1.00 96.75 161 THR A O 1
ATOM 1133 N N . ALA A 1 162 ? -7.714 8.902 14.819 1.00 96.44 162 ALA A N 1
ATOM 1134 C CA . ALA A 1 162 ? -9.043 9.204 14.290 1.00 96.44 162 ALA A CA 1
ATOM 1135 C C . ALA A 1 162 ? -10.159 8.483 15.065 1.00 96.44 162 ALA A C 1
ATOM 1137 O O . ALA A 1 162 ? -11.193 9.081 15.368 1.00 96.44 162 ALA A O 1
ATOM 1138 N N . ARG A 1 163 ? -9.958 7.207 15.425 1.00 95.69 163 ARG A N 1
ATOM 1139 C CA . ARG A 1 163 ? -10.934 6.437 16.212 1.00 95.69 163 ARG A CA 1
ATOM 1140 C C . ARG A 1 163 ? -11.107 7.003 17.618 1.00 95.69 163 ARG A C 1
ATOM 1142 O O . ARG A 1 163 ? -12.241 7.121 18.077 1.00 95.69 163 ARG A O 1
ATOM 1149 N N . ARG A 1 164 ? -10.004 7.378 18.279 1.00 95.00 164 ARG A N 1
ATOM 1150 C CA . ARG A 1 164 ? -10.036 7.997 19.613 1.00 95.00 164 ARG A CA 1
ATOM 1151 C C . ARG A 1 164 ? -10.783 9.326 19.581 1.00 95.00 164 ARG A C 1
ATOM 1153 O O . ARG A 1 164 ? -11.629 9.553 20.436 1.00 95.00 164 ARG A O 1
ATOM 1160 N N . TYR A 1 165 ? -10.497 10.161 18.583 1.00 95.56 165 TYR A N 1
ATOM 1161 C CA . TYR A 1 165 ? -11.159 11.451 18.406 1.00 95.56 165 TYR A CA 1
ATOM 1162 C C . TYR A 1 165 ? -12.665 11.311 18.153 1.00 95.56 165 TYR A C 1
ATOM 1164 O O . TYR A 1 165 ? -13.458 12.021 18.757 1.00 95.56 165 TYR A O 1
ATOM 1172 N N . ARG A 1 166 ? -13.077 10.342 17.325 1.00 93.88 166 ARG A N 1
ATOM 1173 C CA . ARG A 1 166 ? -14.497 10.071 17.028 1.00 93.88 166 ARG A CA 1
ATOM 1174 C C . ARG A 1 166 ? -15.232 9.279 18.118 1.00 93.88 166 ARG A C 1
ATOM 1176 O O . ARG A 1 166 ? -16.367 8.876 17.885 1.00 93.88 166 ARG A O 1
ATOM 1183 N N . ALA A 1 167 ? -14.585 8.992 19.251 1.00 93.56 167 ALA A N 1
ATOM 1184 C CA . ALA A 1 167 ? -15.131 8.171 20.334 1.00 93.56 167 ALA A CA 1
ATOM 1185 C C . ALA A 1 167 ? -15.704 6.811 19.865 1.00 93.56 167 ALA A C 1
ATOM 1187 O O . ALA A 1 167 ? -16.680 6.297 20.412 1.00 93.56 167 ALA A O 1
ATOM 1188 N N . VAL A 1 168 ? -15.089 6.204 18.843 1.00 93.81 168 VAL A N 1
ATOM 1189 C CA . VAL A 1 168 ? -15.448 4.860 18.365 1.00 93.81 168 VAL A CA 1
ATOM 1190 C C . VAL A 1 168 ? -14.500 3.812 18.942 1.00 93.81 168 VAL A C 1
ATOM 1192 O O . VAL A 1 168 ? -13.411 4.127 19.430 1.00 93.81 168 VAL A O 1
ATOM 1195 N N . CYS A 1 169 ? -14.882 2.535 18.876 1.00 93.69 169 CYS A N 1
ATOM 1196 C CA . CYS A 1 169 ? -14.050 1.453 19.396 1.00 93.69 169 CYS A CA 1
ATOM 1197 C C . CYS A 1 169 ? -12.652 1.463 18.747 1.00 93.69 169 CYS A C 1
ATOM 1199 O O . CYS A 1 169 ? -12.523 1.331 17.529 1.00 93.69 169 CYS A O 1
ATOM 1201 N N . LEU A 1 170 ? -11.589 1.547 19.555 1.00 93.00 170 LEU A N 1
ATOM 1202 C CA . LEU A 1 170 ? -10.209 1.561 19.049 1.00 93.00 170 LEU A CA 1
ATOM 1203 C C . LEU A 1 170 ? -9.842 0.272 18.301 1.00 93.00 170 LEU A C 1
ATOM 1205 O O . LEU A 1 170 ? -9.080 0.329 17.337 1.00 93.00 170 LEU A O 1
ATOM 1209 N N . ALA A 1 171 ? -10.410 -0.870 18.699 1.00 92.25 171 ALA A N 1
ATOM 1210 C CA . ALA A 1 171 ? -10.124 -2.167 18.092 1.00 92.25 171 ALA A CA 1
ATOM 1211 C C . ALA A 1 171 ? -10.860 -2.369 16.755 1.00 92.25 171 ALA A C 1
ATOM 1213 O O . ALA A 1 171 ? -10.223 -2.626 15.733 1.00 92.25 171 ALA A O 1
ATOM 1214 N N . CYS A 1 172 ? -12.190 -2.221 16.734 1.00 90.94 172 CYS A N 1
ATOM 1215 C CA . CYS A 1 172 ? -13.008 -2.546 15.556 1.00 90.94 172 CYS A CA 1
ATOM 1216 C C . CYS A 1 172 ? -13.536 -1.334 14.771 1.00 90.94 172 CYS A C 1
ATOM 1218 O O . CYS A 1 172 ? -14.063 -1.509 13.675 1.00 90.94 172 CYS A O 1
ATOM 1220 N N . GLY A 1 173 ? -13.417 -0.115 15.306 1.00 92.25 173 GLY A N 1
ATOM 1221 C CA . GLY A 1 173 ? -13.920 1.111 14.680 1.00 92.25 173 GLY A CA 1
ATOM 1222 C C . GLY A 1 173 ? -15.444 1.270 14.693 1.00 92.25 173 GLY A C 1
ATOM 1223 O O . GLY A 1 173 ? -15.939 2.207 14.073 1.00 92.25 173 GLY A O 1
ATOM 1224 N N . ARG A 1 174 ? -16.196 0.380 15.362 1.00 91.88 174 ARG A N 1
ATOM 1225 C CA . ARG A 1 174 ? -17.656 0.503 15.499 1.00 91.88 174 ARG A CA 1
ATOM 1226 C C . ARG A 1 174 ? -18.023 1.641 16.458 1.00 91.88 174 ARG A C 1
ATOM 1228 O O . ARG A 1 174 ? -17.353 1.849 17.474 1.00 91.88 174 ARG A O 1
ATOM 1235 N N . THR A 1 175 ? -19.096 2.350 16.127 1.00 90.62 175 THR A N 1
ATOM 1236 C CA . THR A 1 175 ? -19.689 3.391 16.971 1.00 90.62 175 THR A CA 1
ATOM 1237 C C . THR A 1 175 ? -20.597 2.747 18.027 1.00 90.62 175 THR A C 1
ATOM 1239 O O . THR A 1 175 ? -21.431 1.907 17.674 1.00 90.62 175 THR A O 1
ATOM 1242 N N . PRO A 1 176 ? -20.475 3.117 19.316 1.00 84.69 176 PRO A N 1
ATOM 1243 C CA . PRO A 1 176 ? -21.404 2.680 20.357 1.00 84.69 176 PRO A CA 1
ATOM 1244 C C . PRO A 1 176 ? -22.868 2.912 19.950 1.00 84.69 176 PRO A C 1
ATOM 1246 O O . PRO A 1 176 ? -23.207 3.978 19.448 1.00 84.69 176 PRO A O 1
ATOM 1249 N N . GLY A 1 177 ? -23.721 1.894 20.100 1.00 81.38 177 GLY A N 1
ATOM 1250 C CA . GLY A 1 177 ? -25.162 1.986 19.825 1.00 81.38 177 GLY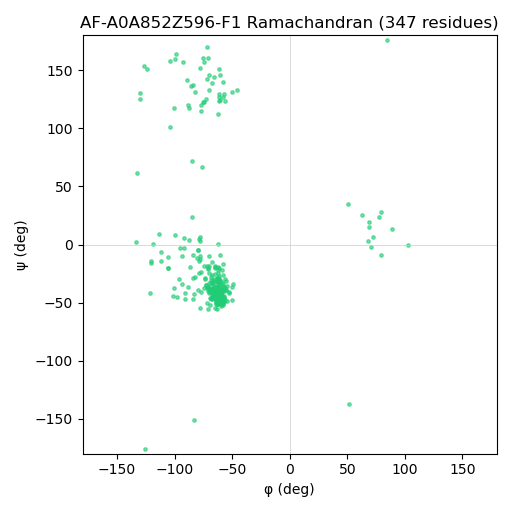 A CA 1
ATOM 1251 C C . GLY A 1 177 ? -25.586 2.180 18.359 1.00 81.38 177 GLY A C 1
ATOM 1252 O O . GLY A 1 177 ? -26.779 2.309 18.106 1.00 81.38 177 GLY A O 1
ATOM 1253 N N . ARG A 1 178 ? -24.668 2.192 17.376 1.00 84.38 178 ARG A N 1
ATOM 1254 C CA . ARG A 1 178 ? -25.015 2.450 15.964 1.00 84.38 178 ARG A CA 1
ATOM 1255 C C . ARG A 1 178 ? -24.442 1.401 15.015 1.00 84.38 178 ARG A C 1
ATOM 1257 O O . ARG A 1 178 ? -23.230 1.209 14.934 1.00 84.38 178 ARG A O 1
ATOM 1264 N N . VAL A 1 179 ? -25.315 0.794 14.209 1.00 78.12 179 VAL A N 1
ATOM 1265 C CA . VAL A 1 179 ? -24.924 -0.129 13.134 1.00 78.12 179 VAL A CA 1
ATOM 1266 C C . VAL A 1 179 ? -24.958 0.604 11.795 1.00 78.12 179 VAL A C 1
ATOM 1268 O O . VAL A 1 179 ? -26.005 1.063 11.341 1.00 78.12 179 VAL A O 1
ATOM 1271 N N . SER A 1 180 ? -23.803 0.721 11.138 1.00 84.56 180 SER A N 1
ATOM 1272 C CA . SER A 1 180 ? -23.747 1.269 9.782 1.00 84.56 180 SER A CA 1
ATOM 1273 C C . SER A 1 180 ? -24.213 0.228 8.761 1.00 84.56 180 SER A C 1
ATOM 1275 O O . SER A 1 180 ? -23.576 -0.822 8.614 1.00 84.56 180 SER A O 1
ATOM 1277 N N . ARG A 1 181 ? -25.284 0.545 8.015 1.00 88.50 181 ARG A N 1
ATOM 1278 C CA . ARG A 1 181 ? -25.917 -0.354 7.030 1.00 88.50 181 ARG A CA 1
ATOM 1279 C C . ARG A 1 181 ? -24.938 -0.880 5.977 1.00 88.50 181 ARG A C 1
ATOM 1281 O O . ARG A 1 181 ? -25.004 -2.057 5.642 1.00 88.50 181 ARG A O 1
ATOM 1288 N N . TRP A 1 182 ? -24.004 -0.057 5.491 1.00 90.62 182 TRP A N 1
ATOM 1289 C CA . TRP A 1 182 ? -23.039 -0.473 4.458 1.00 90.62 182 TRP A CA 1
ATOM 1290 C C . TRP A 1 182 ? -21.988 -1.468 4.974 1.00 90.62 182 TRP A C 1
ATOM 1292 O O . TRP A 1 182 ? -21.403 -2.216 4.190 1.00 90.62 182 TRP A O 1
ATOM 1302 N N . THR A 1 183 ? -21.777 -1.502 6.296 1.00 90.75 183 THR A N 1
ATOM 1303 C CA . THR A 1 183 ? -20.819 -2.400 6.958 1.00 90.75 183 THR A CA 1
ATOM 1304 C C . THR A 1 183 ? -21.434 -3.696 7.479 1.00 90.75 183 THR A C 1
ATOM 1306 O O . THR A 1 183 ? -20.711 -4.525 8.037 1.00 90.75 183 THR A O 1
ATOM 1309 N N . ALA A 1 184 ? -22.754 -3.858 7.337 1.00 90.12 184 ALA A N 1
ATOM 1310 C CA . ALA A 1 184 ? -23.447 -5.091 7.687 1.00 90.12 184 ALA A CA 1
ATOM 1311 C C . ALA A 1 184 ? -22.989 -6.231 6.756 1.00 90.12 184 ALA A C 1
ATOM 1313 O O . ALA A 1 184 ? -22.798 -5.976 5.561 1.00 90.12 184 ALA A O 1
ATOM 1314 N N . PRO A 1 185 ? -22.864 -7.485 7.236 1.00 91.19 185 PRO A N 1
ATOM 1315 C CA . PRO A 1 185 ? -22.344 -8.596 6.433 1.00 91.19 185 PRO A CA 1
ATOM 1316 C C . PRO A 1 185 ? -23.060 -8.781 5.090 1.00 91.19 185 PRO A C 1
ATOM 1318 O O . PRO A 1 185 ? -22.408 -8.961 4.063 1.00 91.19 185 PRO A O 1
ATOM 1321 N N . ALA A 1 186 ? -24.390 -8.649 5.066 1.00 91.81 186 ALA A N 1
ATOM 1322 C CA . ALA A 1 186 ? -25.179 -8.756 3.840 1.00 91.81 186 ALA A CA 1
ATOM 1323 C C . ALA A 1 186 ? -24.891 -7.620 2.841 1.00 91.81 186 ALA A C 1
ATOM 1325 O O . ALA A 1 186 ? -24.801 -7.862 1.640 1.00 91.81 186 ALA A O 1
ATOM 1326 N N . ALA A 1 187 ? -24.720 -6.382 3.317 1.00 94.06 187 ALA A N 1
ATOM 1327 C CA . ALA A 1 187 ? -24.356 -5.257 2.458 1.00 94.06 187 ALA A CA 1
ATOM 1328 C C . ALA A 1 187 ? -22.924 -5.407 1.929 1.00 94.06 187 ALA A C 1
ATOM 1330 O O . ALA A 1 187 ? -22.719 -5.303 0.721 1.00 94.06 187 ALA A O 1
ATOM 1331 N N . ALA A 1 188 ? -21.977 -5.752 2.810 1.00 94.62 188 ALA A N 1
ATOM 1332 C CA . ALA A 1 188 ? -20.593 -6.075 2.468 1.00 94.62 188 ALA A CA 1
ATOM 1333 C C . ALA A 1 188 ? -20.488 -7.194 1.427 1.00 94.62 188 ALA A C 1
ATOM 1335 O O . ALA A 1 188 ? -19.694 -7.096 0.495 1.00 94.62 188 ALA A O 1
ATOM 1336 N N . ALA A 1 189 ? -21.339 -8.217 1.514 1.00 94.06 189 ALA A N 1
ATOM 1337 C CA . ALA A 1 189 ? -21.410 -9.267 0.506 1.00 94.06 189 ALA A CA 1
ATOM 1338 C C . ALA A 1 189 ? -21.877 -8.756 -0.864 1.00 94.06 189 ALA A C 1
ATOM 1340 O O . ALA A 1 189 ? -21.389 -9.243 -1.880 1.00 94.06 189 ALA A O 1
ATOM 1341 N N . ARG A 1 190 ? -22.807 -7.793 -0.921 1.00 95.62 190 ARG A N 1
ATOM 1342 C CA . ARG A 1 190 ? -23.320 -7.259 -2.194 1.00 95.62 190 ARG A CA 1
ATOM 1343 C C . ARG A 1 190 ? -22.286 -6.410 -2.919 1.00 95.62 190 ARG A C 1
ATOM 1345 O O . ARG A 1 190 ? -21.973 -6.708 -4.066 1.00 95.62 190 ARG A O 1
ATOM 1352 N N . TRP A 1 191 ? -21.749 -5.382 -2.263 1.00 96.81 191 TRP A N 1
ATOM 1353 C CA . TRP A 1 191 ? -20.772 -4.500 -2.907 1.00 96.81 191 TRP A CA 1
ATOM 1354 C C . TRP A 1 191 ? -19.399 -5.174 -3.058 1.00 96.81 191 TRP A C 1
ATOM 1356 O O . TRP A 1 191 ? -18.699 -4.926 -4.036 1.00 96.81 191 TRP A O 1
ATOM 1366 N N . GLY A 1 192 ? -19.049 -6.104 -2.162 1.00 96.88 192 GLY A N 1
ATOM 1367 C CA . GLY A 1 192 ? -17.813 -6.883 -2.250 1.00 96.88 192 GLY A CA 1
ATOM 1368 C C . GLY A 1 192 ? -17.716 -7.765 -3.497 1.00 96.88 192 GLY A C 1
ATOM 1369 O O . GLY A 1 192 ? -16.615 -7.979 -3.992 1.00 96.88 192 GLY A O 1
ATOM 1370 N N . ARG A 1 193 ? -18.844 -8.238 -4.052 1.00 97.19 193 ARG A N 1
ATOM 1371 C CA . ARG A 1 193 ? -18.850 -8.988 -5.323 1.00 97.19 193 ARG A CA 1
ATOM 1372 C C . ARG A 1 193 ? -18.390 -8.139 -6.502 1.00 97.19 193 ARG A C 1
ATOM 1374 O O . ARG A 1 193 ? -17.606 -8.623 -7.308 1.00 97.19 193 ARG A O 1
ATOM 1381 N N . TRP A 1 194 ? -18.831 -6.886 -6.567 1.00 97.75 194 TRP A N 1
ATOM 1382 C CA . TRP A 1 194 ? -18.386 -5.948 -7.598 1.00 97.75 194 TRP A CA 1
ATOM 1383 C C . TRP A 1 194 ? -16.902 -5.618 -7.452 1.00 97.75 194 TRP A C 1
ATOM 1385 O O . TRP A 1 194 ? -16.169 -5.653 -8.434 1.00 97.75 194 TRP A O 1
ATOM 1395 N N . ALA A 1 195 ? -16.444 -5.393 -6.217 1.00 97.69 195 ALA A N 1
ATOM 1396 C CA . ALA A 1 195 ? -15.033 -5.153 -5.931 1.00 97.69 195 ALA A CA 1
ATOM 1397 C C . ALA A 1 195 ? -14.141 -6.340 -6.343 1.00 97.69 195 ALA A C 1
ATOM 1399 O O . ALA A 1 195 ? -13.104 -6.138 -6.969 1.00 97.69 195 ALA A O 1
ATOM 1400 N N . VAL A 1 196 ? -14.568 -7.579 -6.057 1.00 98.06 196 VAL A N 1
ATOM 1401 C CA . VAL A 1 196 ? -13.874 -8.785 -6.538 1.00 98.06 196 VAL A CA 1
ATOM 1402 C C . VAL A 1 196 ? -13.902 -8.877 -8.058 1.00 98.06 196 VAL A C 1
ATOM 1404 O O . VAL A 1 196 ? -12.870 -9.177 -8.641 1.00 98.06 196 VAL A O 1
ATOM 1407 N N . GLY A 1 197 ? -15.040 -8.607 -8.703 1.00 97.69 197 GLY A N 1
ATOM 1408 C CA . GLY A 1 197 ? -15.135 -8.609 -10.164 1.00 97.69 197 GLY A CA 1
ATOM 1409 C C . GLY A 1 197 ? -14.101 -7.679 -10.800 1.00 97.69 197 GLY A C 1
ATOM 1410 O O . GLY A 1 197 ? -13.332 -8.114 -11.652 1.00 97.69 197 GLY A O 1
ATOM 1411 N N . LEU A 1 198 ? -14.000 -6.442 -10.306 1.00 96.75 198 LEU A N 1
ATOM 1412 C CA . LEU A 1 198 ? -12.980 -5.488 -10.747 1.00 96.75 198 LEU A CA 1
ATOM 1413 C C . LEU A 1 198 ? -11.558 -6.019 -10.506 1.00 96.75 198 LEU A C 1
ATOM 1415 O O . LEU A 1 198 ? -10.725 -5.998 -11.409 1.00 96.75 198 LEU A O 1
ATOM 1419 N N . ALA A 1 199 ? -11.296 -6.545 -9.307 1.00 97.19 199 ALA A N 1
ATOM 1420 C CA . ALA A 1 199 ? -9.986 -7.066 -8.926 1.00 97.19 199 ALA A CA 1
ATOM 1421 C C . ALA A 1 199 ? -9.587 -8.379 -9.629 1.00 97.19 199 ALA A C 1
ATOM 1423 O O . ALA A 1 199 ? -8.443 -8.808 -9.509 1.00 97.19 199 ALA A O 1
ATOM 1424 N N . VAL A 1 200 ? -10.518 -9.012 -10.345 1.00 97.81 200 VAL A N 1
ATOM 1425 C CA . VAL A 1 200 ? -10.297 -10.205 -11.171 1.00 97.81 200 VAL A CA 1
ATOM 1426 C C . VAL A 1 200 ? -10.114 -9.820 -12.633 1.00 97.81 200 VAL A C 1
ATOM 1428 O O . VAL A 1 200 ? -9.191 -10.308 -13.272 1.00 97.81 200 VAL A O 1
ATOM 1431 N N . VAL A 1 201 ? -10.956 -8.934 -13.168 1.00 97.44 201 VAL A N 1
ATOM 1432 C CA . VAL A 1 201 ? -10.920 -8.572 -14.593 1.00 97.44 201 VAL A CA 1
ATOM 1433 C C . VAL A 1 201 ? -9.595 -7.914 -14.969 1.00 97.44 201 VAL A C 1
ATOM 1435 O O . VAL A 1 201 ? -8.988 -8.306 -15.960 1.00 97.44 201 VAL A O 1
ATOM 1438 N N . VAL A 1 202 ? -9.111 -6.959 -14.173 1.00 95.69 202 VAL A N 1
ATOM 1439 C CA . VAL A 1 202 ? -7.890 -6.211 -14.514 1.00 95.69 202 VAL A CA 1
ATOM 1440 C C . VAL A 1 202 ? -6.646 -7.106 -14.660 1.00 95.69 202 VAL A C 1
ATOM 1442 O O . VAL A 1 202 ? -6.013 -7.045 -15.715 1.00 95.69 202 VAL A O 1
ATOM 1445 N N . PRO A 1 203 ? -6.278 -7.969 -13.689 1.00 94.69 203 PRO A N 1
ATOM 1446 C CA . PRO A 1 203 ? -5.123 -8.851 -13.867 1.00 94.69 203 PRO A CA 1
ATOM 1447 C C . PRO A 1 203 ? -5.314 -9.881 -14.991 1.00 94.69 203 PRO A C 1
ATOM 1449 O O . PRO A 1 203 ? -4.324 -10.308 -15.580 1.00 94.69 203 PRO A O 1
ATOM 1452 N N . LEU A 1 204 ? -6.553 -10.259 -15.336 1.00 96.12 204 LEU A N 1
ATOM 1453 C CA . LEU A 1 204 ? -6.817 -11.126 -16.491 1.00 96.12 204 LEU A CA 1
ATOM 1454 C C . LEU A 1 204 ? -6.573 -10.415 -17.828 1.00 96.12 204 LEU A C 1
ATOM 1456 O O . LEU A 1 204 ? -6.071 -11.053 -18.748 1.00 96.12 204 LEU A O 1
ATOM 1460 N N . LEU A 1 205 ? -6.866 -9.114 -17.936 1.00 94.31 205 LEU A N 1
ATOM 1461 C CA . LEU A 1 205 ? -6.523 -8.323 -19.125 1.00 94.31 205 LEU A CA 1
ATOM 1462 C C . LEU A 1 205 ? -5.005 -8.259 -19.326 1.00 94.31 205 LEU A C 1
ATOM 1464 O O . LEU A 1 205 ? -4.525 -8.497 -20.431 1.00 94.31 205 LEU A O 1
ATOM 1468 N N . TYR A 1 206 ? -4.252 -8.019 -18.248 1.00 92.19 206 TYR A N 1
ATOM 1469 C CA . TYR A 1 206 ? -2.789 -8.105 -18.267 1.00 92.19 206 TYR A CA 1
ATOM 1470 C C . TYR A 1 206 ? -2.315 -9.505 -18.678 1.00 92.19 206 TYR A C 1
ATOM 1472 O O . TYR A 1 206 ? -1.484 -9.648 -19.567 1.00 92.19 206 TYR A O 1
ATOM 1480 N N . ALA A 1 207 ? -2.862 -10.562 -18.077 1.00 94.25 207 ALA A N 1
ATOM 1481 C CA . ALA A 1 207 ? -2.453 -11.920 -18.413 1.00 94.25 207 ALA A CA 1
ATOM 1482 C C . ALA A 1 207 ? -2.751 -12.275 -19.878 1.00 94.25 207 ALA A C 1
ATOM 1484 O O . ALA A 1 207 ? -1.938 -12.941 -20.515 1.00 94.25 207 ALA A O 1
ATOM 1485 N N . ALA A 1 208 ? -3.879 -11.808 -20.419 1.00 94.12 208 ALA A N 1
ATOM 1486 C CA . ALA A 1 208 ? -4.268 -12.046 -21.802 1.00 94.12 208 ALA A CA 1
ATOM 1487 C C . ALA A 1 208 ? -3.261 -11.449 -22.794 1.00 94.12 208 ALA A C 1
ATOM 1489 O O . ALA A 1 208 ? -2.894 -12.132 -23.749 1.00 94.12 208 ALA A O 1
ATOM 1490 N N . THR A 1 209 ? -2.761 -10.229 -22.559 1.00 91.19 209 THR A N 1
ATOM 1491 C CA . THR A 1 209 ? -1.745 -9.632 -23.444 1.00 91.19 209 THR A CA 1
ATOM 1492 C C . THR A 1 209 ? -0.425 -10.396 -23.380 1.00 91.19 209 THR A C 1
ATOM 1494 O O . THR A 1 209 ? 0.149 -10.710 -24.422 1.00 91.19 209 THR A O 1
ATOM 1497 N N . ARG A 1 210 ? 0.026 -10.788 -22.179 1.00 90.56 210 ARG A N 1
ATOM 1498 C CA . ARG A 1 210 ? 1.270 -11.563 -22.015 1.00 90.56 210 ARG A CA 1
ATOM 1499 C C . ARG A 1 210 ? 1.194 -12.949 -22.655 1.00 90.56 210 ARG A C 1
ATOM 1501 O O . ARG A 1 210 ? 2.150 -13.379 -23.296 1.00 90.56 210 ARG A O 1
ATOM 1508 N N . TRP A 1 211 ? 0.057 -13.631 -22.522 1.00 94.38 211 TRP A N 1
ATOM 1509 C CA . TRP A 1 211 ? -0.162 -14.928 -23.162 1.00 94.38 211 TRP A CA 1
ATOM 1510 C C . TRP A 1 211 ? -0.317 -14.819 -24.678 1.00 94.38 211 TRP A C 1
ATOM 1512 O O . TRP A 1 211 ? 0.196 -15.681 -25.383 1.00 94.38 211 TRP A O 1
ATOM 1522 N N . ALA A 1 212 ? -0.956 -13.768 -25.197 1.00 92.88 212 ALA A N 1
ATOM 1523 C CA . ALA A 1 212 ? -1.052 -13.552 -26.639 1.00 92.88 212 ALA A CA 1
ATOM 1524 C C . ALA A 1 212 ? 0.339 -13.478 -27.290 1.00 92.88 212 ALA A C 1
ATOM 1526 O O . ALA A 1 212 ? 0.595 -14.186 -28.264 1.00 92.88 212 ALA A O 1
ATOM 1527 N N . TRP A 1 213 ? 1.261 -12.714 -26.695 1.00 90.94 213 TRP A N 1
ATOM 1528 C CA . TRP A 1 213 ? 2.641 -12.622 -27.177 1.00 90.94 213 TRP A CA 1
ATOM 1529 C C . TRP A 1 213 ? 3.376 -13.962 -27.090 1.00 90.94 213 TRP A C 1
ATOM 1531 O O . TRP A 1 213 ? 3.995 -14.385 -28.061 1.00 90.94 213 TRP A O 1
ATOM 1541 N N . ALA A 1 214 ? 3.250 -14.685 -25.974 1.00 90.06 214 ALA A N 1
ATOM 1542 C CA . ALA A 1 214 ? 3.868 -16.006 -25.831 1.00 90.06 214 ALA A CA 1
ATOM 1543 C C . ALA A 1 214 ? 3.336 -17.045 -26.835 1.00 90.06 214 ALA A C 1
ATOM 1545 O O . ALA A 1 214 ? 4.064 -17.959 -27.218 1.00 90.06 214 ALA A O 1
ATOM 1546 N N . LEU A 1 215 ? 2.082 -16.899 -27.273 1.00 93.38 215 LEU A N 1
ATOM 1547 C CA . LEU A 1 215 ? 1.416 -17.798 -28.217 1.00 93.38 215 LEU A CA 1
ATOM 1548 C C . LEU A 1 215 ? 1.633 -17.437 -29.692 1.00 93.38 215 LEU A C 1
ATOM 1550 O O . LEU A 1 215 ? 1.057 -18.097 -30.555 1.00 93.38 215 LEU A O 1
ATOM 1554 N N . GLY A 1 216 ? 2.444 -16.427 -30.014 1.00 90.88 216 GLY A N 1
ATOM 1555 C CA . GLY A 1 216 ? 2.689 -16.071 -31.414 1.00 90.88 216 GLY A CA 1
ATOM 1556 C C . GLY A 1 216 ? 1.950 -14.842 -31.923 1.00 90.88 216 GLY A C 1
ATOM 1557 O O . GLY A 1 216 ? 2.100 -14.520 -33.097 1.00 90.88 216 GLY A O 1
ATOM 1558 N N . VAL A 1 217 ? 1.140 -14.179 -31.096 1.00 91.00 217 VAL A N 1
ATOM 1559 C CA . VAL A 1 217 ? 0.276 -13.071 -31.525 1.00 91.00 217 VAL A CA 1
ATOM 1560 C C . VAL A 1 217 ? 0.892 -11.741 -31.076 1.00 91.00 217 VAL A C 1
ATOM 1562 O O . VAL A 1 217 ? 0.725 -11.386 -29.911 1.00 91.00 217 VAL A O 1
ATOM 1565 N N . PRO A 1 218 ? 1.575 -10.974 -31.951 1.00 87.94 218 PRO A N 1
ATOM 1566 C CA . PRO A 1 218 ? 2.245 -9.718 -31.594 1.00 87.94 218 PRO A CA 1
ATOM 1567 C C . PRO A 1 218 ? 1.242 -8.558 -31.433 1.00 87.94 218 PRO A C 1
ATOM 1569 O O . PRO A 1 218 ? 1.199 -7.620 -32.224 1.00 87.94 218 PRO A O 1
ATOM 1572 N N . LEU A 1 219 ? 0.376 -8.629 -30.417 1.00 86.00 219 LEU A N 1
ATOM 1573 C CA . LEU A 1 219 ? -0.632 -7.598 -30.152 1.00 86.00 219 LEU A CA 1
ATOM 1574 C C . LEU A 1 219 ? 0.027 -6.252 -29.826 1.00 86.00 219 LEU A C 1
ATOM 1576 O O . LEU A 1 219 ? 0.615 -6.101 -28.757 1.00 86.00 219 LEU A O 1
ATOM 1580 N N . GLY A 1 220 ? -0.134 -5.280 -30.728 1.00 83.56 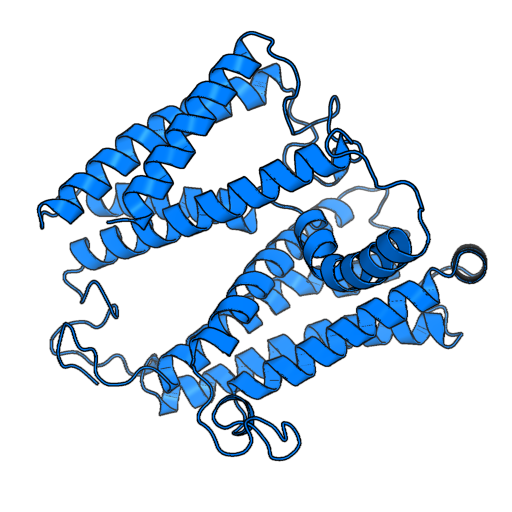220 GLY A N 1
ATOM 1581 C CA . GLY A 1 220 ? 0.248 -3.881 -30.518 1.00 83.56 220 GLY A CA 1
ATOM 1582 C C . GLY A 1 220 ? 1.756 -3.615 -30.443 1.00 83.56 220 GLY A C 1
ATOM 1583 O O . GLY A 1 220 ? 2.145 -2.536 -30.006 1.00 83.56 220 GLY A O 1
ATOM 1584 N N . ILE A 1 221 ? 2.580 -4.573 -30.875 1.00 85.12 221 ILE A N 1
ATOM 1585 C CA . ILE A 1 221 ? 4.042 -4.466 -30.947 1.00 85.12 221 ILE A CA 1
ATOM 1586 C C . ILE A 1 221 ? 4.526 -4.750 -32.372 1.00 85.12 221 ILE A C 1
ATOM 1588 O O . ILE A 1 221 ? 3.878 -5.492 -33.112 1.00 85.12 221 ILE A O 1
ATOM 1592 N N . ASP A 1 222 ? 5.647 -4.153 -32.770 1.00 87.19 222 ASP A N 1
ATOM 1593 C CA . ASP A 1 222 ? 6.229 -4.377 -34.091 1.00 87.19 222 ASP A CA 1
ATOM 1594 C C . ASP A 1 222 ? 6.923 -5.748 -34.196 1.00 87.19 222 ASP A C 1
ATOM 1596 O O . ASP A 1 222 ? 7.250 -6.403 -33.202 1.00 87.19 222 ASP A O 1
ATOM 1600 N N . ALA A 1 223 ? 7.127 -6.205 -35.434 1.00 87.62 223 ALA A N 1
ATOM 1601 C CA . ALA A 1 223 ? 7.670 -7.531 -35.711 1.00 87.62 223 ALA A CA 1
ATOM 1602 C C . ALA A 1 223 ? 9.133 -7.694 -35.263 1.00 87.62 223 ALA A C 1
ATOM 1604 O O . ALA A 1 223 ? 9.531 -8.802 -34.898 1.00 87.62 223 ALA A O 1
ATOM 1605 N N . GLU A 1 224 ? 9.918 -6.613 -35.277 1.00 86.94 224 GLU A N 1
ATOM 1606 C CA . GLU A 1 224 ? 11.324 -6.639 -34.872 1.00 86.94 224 GLU A CA 1
ATOM 1607 C C . GLU A 1 224 ? 11.432 -6.803 -33.354 1.00 86.94 224 GLU A C 1
ATOM 1609 O O . GLU A 1 224 ? 12.079 -7.739 -32.881 1.00 86.94 224 GLU A O 1
ATOM 1614 N N . PHE A 1 225 ? 10.710 -5.978 -32.595 1.00 83.81 225 PHE A N 1
ATOM 1615 C CA . PHE A 1 225 ? 10.618 -6.092 -31.141 1.00 83.81 225 PHE A CA 1
ATOM 1616 C C . PHE A 1 225 ? 10.056 -7.450 -30.714 1.00 83.81 225 PHE A C 1
ATOM 1618 O O . PHE A 1 225 ? 10.569 -8.083 -29.788 1.00 83.81 225 PHE A O 1
ATOM 1625 N N . TYR A 1 226 ? 9.041 -7.949 -31.427 1.00 87.88 226 TYR A N 1
ATOM 1626 C CA . TYR A 1 226 ? 8.499 -9.282 -31.186 1.00 87.88 226 TYR A CA 1
ATOM 1627 C C . TYR A 1 226 ? 9.544 -10.390 -31.381 1.00 87.88 226 TYR A C 1
ATOM 1629 O O . TYR A 1 226 ? 9.618 -11.313 -30.562 1.00 87.88 226 TYR A O 1
ATOM 1637 N N . ARG A 1 227 ? 10.361 -10.312 -32.439 1.00 89.19 227 ARG A N 1
ATOM 1638 C CA . ARG A 1 227 ? 11.437 -11.280 -32.691 1.00 89.19 227 ARG A CA 1
ATOM 1639 C C . ARG A 1 227 ? 12.494 -11.231 -31.589 1.00 89.19 227 ARG A C 1
ATOM 1641 O O . ARG A 1 227 ? 12.791 -12.278 -31.021 1.00 89.19 227 ARG A O 1
ATOM 1648 N N . GLN A 1 228 ? 12.981 -10.040 -31.244 1.00 85.31 228 GLN A N 1
ATOM 1649 C CA . GLN A 1 228 ? 13.987 -9.853 -30.192 1.00 85.31 228 GLN A CA 1
ATOM 1650 C C . GLN A 1 228 ? 13.503 -10.414 -28.849 1.00 85.31 228 GLN A C 1
ATOM 1652 O O . GLN A 1 228 ? 14.148 -11.276 -28.258 1.00 85.31 228 GLN A O 1
ATOM 1657 N N . GLY A 1 229 ? 12.290 -10.053 -28.416 1.00 81.31 229 GLY A N 1
ATOM 1658 C CA . GLY A 1 229 ? 11.739 -10.585 -27.168 1.00 81.31 229 GLY A CA 1
ATOM 1659 C C . GLY A 1 229 ? 11.477 -12.098 -27.195 1.00 81.31 229 GLY A C 1
ATOM 1660 O O . GLY A 1 229 ? 11.397 -12.729 -26.140 1.00 81.31 229 GLY A O 1
ATOM 1661 N N . LYS A 1 230 ? 11.361 -12.715 -28.377 1.00 84.94 230 LYS A N 1
ATOM 1662 C CA . LYS A 1 230 ? 11.273 -14.174 -28.502 1.00 84.94 230 LYS A CA 1
ATOM 1663 C C . LYS A 1 230 ? 12.642 -14.833 -28.323 1.00 84.94 230 LYS A C 1
ATOM 1665 O O . LYS A 1 230 ? 12.706 -15.867 -27.662 1.00 84.94 230 LYS A O 1
ATOM 1670 N N . GLU A 1 231 ? 13.696 -14.248 -28.888 1.00 83.88 231 GLU A N 1
ATOM 1671 C CA . GLU A 1 231 ? 15.086 -14.710 -28.745 1.00 83.88 231 GLU A CA 1
ATOM 1672 C C . GLU A 1 231 ? 15.563 -14.607 -27.289 1.00 83.88 231 GLU A C 1
ATOM 1674 O O . GLU A 1 231 ? 16.135 -15.561 -26.764 1.00 83.88 231 GLU A O 1
ATOM 1679 N N . ASP A 1 232 ? 15.199 -13.523 -26.600 1.00 76.56 232 ASP A N 1
ATOM 1680 C CA . ASP A 1 232 ? 15.559 -13.278 -25.196 1.00 76.56 232 ASP A CA 1
ATOM 1681 C C . ASP A 1 232 ? 14.685 -14.043 -24.181 1.00 76.56 232 ASP A C 1
ATOM 1683 O O . ASP A 1 232 ? 14.901 -13.968 -22.969 1.00 76.56 232 ASP A O 1
ATOM 1687 N N . GLY A 1 233 ? 13.647 -14.755 -24.636 1.00 76.88 233 GLY A N 1
ATOM 1688 C CA . GLY A 1 233 ? 12.685 -15.424 -23.749 1.00 76.88 233 GLY A CA 1
ATOM 1689 C C . GLY A 1 233 ? 11.787 -14.460 -22.953 1.00 76.88 233 GLY A C 1
ATOM 1690 O O . GLY A 1 233 ? 11.164 -14.846 -21.961 1.00 76.88 233 GLY A O 1
ATOM 1691 N N . LEU A 1 234 ? 11.664 -13.205 -23.384 1.00 77.31 234 LEU A N 1
ATOM 1692 C CA . LEU A 1 234 ? 10.846 -12.184 -22.726 1.00 77.31 234 LEU A CA 1
ATOM 1693 C C . LEU A 1 234 ? 9.360 -12.571 -22.691 1.00 77.31 234 LEU A C 1
ATOM 1695 O O . LEU A 1 234 ? 8.676 -12.340 -21.691 1.00 77.31 234 LEU A O 1
ATOM 1699 N N . TRP A 1 235 ? 8.845 -13.196 -23.754 1.00 85.06 235 TRP A N 1
ATOM 1700 C CA . TRP A 1 235 ? 7.428 -13.574 -23.838 1.00 85.06 235 TRP A CA 1
ATOM 1701 C C . TRP A 1 235 ? 7.071 -14.749 -22.934 1.00 85.06 235 TRP A C 1
ATOM 1703 O O . TRP A 1 235 ? 5.995 -14.755 -22.337 1.00 85.06 235 TRP A O 1
ATOM 1713 N N . THR A 1 236 ? 7.981 -15.708 -22.759 1.00 78.50 236 THR A N 1
ATOM 1714 C CA . THR A 1 236 ? 7.777 -16.827 -21.830 1.00 78.50 236 THR A CA 1
ATOM 1715 C C . THR A 1 236 ? 7.840 -16.347 -20.381 1.00 78.50 236 THR A C 1
ATOM 1717 O O . THR A 1 236 ? 6.970 -16.710 -19.585 1.00 78.50 236 THR A O 1
ATOM 1720 N N . ALA A 1 237 ? 8.779 -15.454 -20.048 1.00 76.56 237 ALA A N 1
ATOM 1721 C CA . ALA A 1 237 ? 8.821 -14.786 -18.747 1.00 76.56 237 ALA A CA 1
ATOM 1722 C C . ALA A 1 237 ? 7.551 -13.948 -18.492 1.00 76.56 237 ALA A C 1
ATOM 1724 O O . ALA A 1 237 ? 6.933 -14.044 -17.427 1.00 76.56 237 ALA A O 1
ATOM 1725 N N . GLY A 1 238 ? 7.102 -13.190 -19.496 1.00 80.94 238 GLY A N 1
ATOM 1726 C CA . GLY A 1 238 ? 5.854 -12.431 -19.454 1.00 80.94 238 GLY A CA 1
ATOM 1727 C C . GLY A 1 238 ? 4.631 -13.317 -19.206 1.00 80.94 238 GLY A C 1
ATOM 1728 O O . GLY A 1 238 ? 3.805 -12.988 -18.356 1.00 80.94 238 GLY A O 1
ATOM 1729 N N . ALA A 1 239 ? 4.514 -14.461 -19.884 1.00 87.69 239 ALA A N 1
ATOM 1730 C CA . ALA A 1 239 ? 3.425 -15.416 -19.665 1.00 87.69 239 ALA A CA 1
ATOM 1731 C C . ALA A 1 239 ? 3.487 -16.085 -18.283 1.00 87.69 239 ALA A C 1
ATOM 1733 O O . ALA A 1 239 ? 2.439 -16.328 -17.676 1.00 87.69 239 ALA A O 1
ATOM 1734 N N . ALA A 1 240 ? 4.681 -16.332 -17.737 1.00 83.62 240 ALA A N 1
ATOM 1735 C CA . ALA A 1 240 ? 4.834 -16.807 -16.362 1.00 83.62 240 ALA A CA 1
ATOM 1736 C C . ALA A 1 240 ? 4.293 -15.774 -15.354 1.00 83.62 240 ALA A C 1
ATOM 1738 O O . ALA A 1 240 ? 3.489 -16.120 -14.484 1.00 83.62 240 ALA A O 1
ATOM 1739 N N . LEU A 1 241 ? 4.636 -14.492 -15.523 1.00 81.31 241 LEU A N 1
ATOM 1740 C CA . LEU A 1 241 ? 4.077 -13.396 -14.720 1.00 81.31 241 LEU A CA 1
ATOM 1741 C C . LEU A 1 241 ? 2.560 -13.246 -14.926 1.00 81.31 241 LEU A C 1
ATOM 1743 O O . LEU A 1 241 ? 1.811 -13.108 -13.957 1.00 81.31 241 LEU A O 1
ATOM 1747 N N . GLY A 1 242 ? 2.082 -13.350 -16.168 1.00 88.69 242 GLY A N 1
ATOM 1748 C CA . GLY A 1 242 ? 0.654 -13.378 -16.498 1.00 88.69 242 GLY A CA 1
ATOM 1749 C C . GLY A 1 242 ? -0.081 -14.517 -15.788 1.00 88.69 242 GLY A C 1
ATOM 1750 O O . GLY A 1 242 ? -1.168 -14.319 -15.248 1.00 88.69 242 GLY A O 1
ATOM 1751 N N . SER A 1 243 ? 0.542 -15.690 -15.692 1.00 91.56 243 SER A N 1
ATOM 1752 C CA . SER A 1 243 ? 0.004 -16.853 -14.976 1.00 91.56 243 SER A CA 1
ATOM 1753 C C . SER A 1 243 ? -0.077 -16.626 -13.468 1.00 91.56 243 SER A C 1
ATOM 1755 O O . SER A 1 243 ? -1.068 -17.018 -12.849 1.00 91.56 243 SER A O 1
ATOM 1757 N N . LEU A 1 244 ? 0.899 -15.932 -12.871 1.00 88.06 244 LEU A N 1
ATOM 1758 C CA . LEU A 1 244 ? 0.796 -15.470 -11.482 1.00 88.06 244 LEU A CA 1
ATOM 1759 C C . LEU A 1 244 ? -0.360 -14.475 -11.307 1.00 88.06 244 LEU A C 1
ATOM 1761 O O . LEU A 1 244 ? -1.074 -14.543 -10.307 1.00 88.06 244 LEU A O 1
ATOM 1765 N N . GLY A 1 245 ? -0.598 -13.608 -12.296 1.00 90.88 245 GLY A N 1
ATOM 1766 C CA . GLY A 1 245 ? -1.773 -12.736 -12.354 1.00 90.88 245 GLY A CA 1
ATOM 1767 C C . GLY A 1 245 ? -3.091 -13.519 -12.371 1.00 90.88 245 GLY A C 1
ATOM 1768 O O . GLY A 1 245 ? -3.987 -13.226 -11.577 1.00 90.88 245 GLY A O 1
ATOM 1769 N N . ILE A 1 246 ? -3.190 -14.566 -13.198 1.00 95.44 246 ILE A N 1
ATOM 1770 C CA . ILE A 1 246 ? -4.352 -15.475 -13.243 1.00 95.44 246 ILE A CA 1
ATOM 1771 C C . ILE A 1 246 ? -4.535 -16.177 -11.895 1.00 95.44 246 ILE A C 1
ATOM 1773 O O . ILE A 1 246 ? -5.644 -16.202 -11.361 1.00 95.44 246 ILE A O 1
ATOM 1777 N N . LEU A 1 247 ? -3.459 -16.705 -11.305 1.00 93.31 247 LEU A N 1
ATOM 1778 C CA . LEU A 1 247 ? -3.503 -17.325 -9.982 1.00 93.31 247 LEU A CA 1
ATOM 1779 C C . LEU A 1 247 ? -3.988 -16.327 -8.923 1.00 93.31 247 LEU A C 1
ATOM 1781 O O . LEU A 1 247 ? -4.863 -16.659 -8.127 1.00 93.31 247 LEU A O 1
ATOM 1785 N N . GLY A 1 248 ? -3.480 -15.094 -8.939 1.00 92.75 248 GLY A N 1
ATOM 1786 C CA . GLY A 1 248 ? -3.934 -14.007 -8.072 1.00 92.75 248 GLY A CA 1
ATOM 1787 C C . GLY A 1 248 ? -5.415 -13.670 -8.268 1.00 92.75 248 GLY A C 1
ATOM 1788 O O . GLY A 1 248 ? -6.137 -13.476 -7.287 1.00 92.75 248 GLY A O 1
ATOM 1789 N N . ALA A 1 249 ? -5.904 -13.670 -9.510 1.00 95.56 249 ALA A N 1
ATOM 1790 C CA . ALA A 1 249 ? -7.314 -13.460 -9.834 1.00 95.56 249 ALA A CA 1
ATOM 1791 C C . ALA A 1 249 ? -8.190 -14.599 -9.285 1.00 95.56 249 ALA A C 1
ATOM 1793 O O . ALA A 1 249 ? -9.177 -14.349 -8.586 1.00 95.56 249 ALA A O 1
ATOM 1794 N N . VAL A 1 250 ? -7.785 -1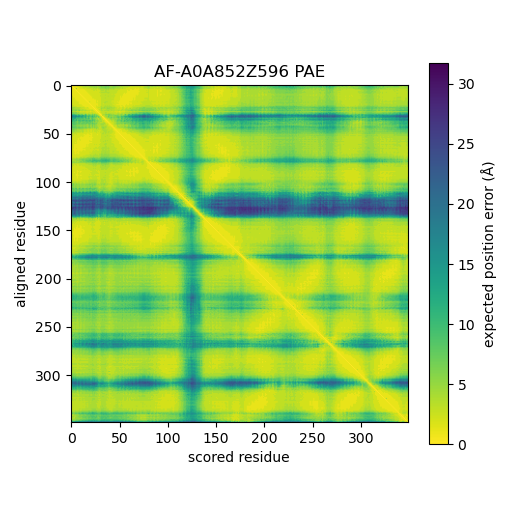5.856 -9.496 1.00 95.25 250 VAL A N 1
ATOM 1795 C CA . VAL A 1 250 ? -8.447 -17.023 -8.896 1.00 95.25 250 VAL A CA 1
ATOM 1796 C C . VAL A 1 250 ? -8.437 -16.901 -7.376 1.00 95.25 250 VAL A C 1
ATOM 1798 O O . VAL A 1 250 ? -9.484 -17.070 -6.757 1.00 95.25 250 VAL A O 1
ATOM 1801 N N . LEU A 1 251 ? -7.310 -16.522 -6.767 1.00 93.19 251 LEU A N 1
ATOM 1802 C CA . LEU A 1 251 ? -7.210 -16.340 -5.321 1.00 93.19 251 LEU A CA 1
ATOM 1803 C C . LEU A 1 251 ? -8.160 -15.243 -4.803 1.00 93.19 251 LEU A C 1
ATOM 1805 O O . LEU A 1 251 ? -8.797 -15.389 -3.756 1.00 93.19 251 LEU A O 1
ATOM 1809 N N . THR A 1 252 ? -8.319 -14.171 -5.575 1.00 96.31 252 THR A N 1
ATOM 1810 C CA . THR A 1 252 ? -9.206 -13.042 -5.267 1.00 96.31 252 THR A CA 1
ATOM 1811 C C . THR A 1 252 ? -10.681 -13.452 -5.263 1.00 96.31 252 THR A C 1
ATOM 1813 O O . THR A 1 252 ? -11.446 -12.966 -4.424 1.00 96.31 252 THR A O 1
ATOM 1816 N N . LEU A 1 253 ? -11.093 -14.424 -6.092 1.00 95.94 253 LEU A N 1
ATOM 1817 C CA . LEU A 1 253 ? -12.446 -15.002 -6.021 1.00 95.94 253 LEU A CA 1
ATOM 1818 C C . LEU A 1 253 ? -12.748 -15.609 -4.640 1.00 95.94 253 LEU A C 1
ATOM 1820 O O . LEU A 1 253 ? -13.904 -15.631 -4.209 1.00 95.94 253 LEU A O 1
ATOM 1824 N N . GLY A 1 254 ? -11.726 -16.046 -3.904 1.00 93.19 254 GLY A N 1
ATOM 1825 C CA . GLY A 1 254 ? -11.859 -16.589 -2.551 1.00 93.19 254 GLY A CA 1
ATOM 1826 C C . GLY A 1 254 ? -12.435 -15.588 -1.561 1.00 93.19 254 GLY A C 1
ATOM 1827 O O . GLY A 1 254 ? -13.141 -15.979 -0.636 1.00 93.19 254 GLY A O 1
ATOM 1828 N N . LEU A 1 255 ? -12.253 -14.287 -1.797 1.00 95.38 255 LEU A N 1
ATOM 1829 C CA . LEU A 1 255 ? -12.814 -13.236 -0.944 1.00 95.38 255 LEU A CA 1
ATOM 1830 C C . LEU A 1 255 ? -14.356 -13.221 -0.961 1.00 95.38 255 LEU A C 1
ATOM 1832 O O . LEU A 1 255 ? -14.987 -12.695 -0.040 1.00 95.38 255 LEU A O 1
ATOM 1836 N N . VAL A 1 256 ? -14.996 -13.820 -1.970 1.00 95.38 256 VAL A N 1
ATOM 1837 C CA . VAL A 1 256 ? -16.467 -13.917 -2.081 1.00 95.38 256 VAL A CA 1
ATOM 1838 C C . VAL A 1 256 ? -17.002 -15.344 -2.134 1.00 95.38 256 VAL A C 1
ATOM 1840 O O . VAL A 1 256 ? -18.201 -15.535 -1.933 1.00 95.38 256 VAL A O 1
ATOM 1843 N N . ARG A 1 257 ? -16.154 -16.348 -2.368 1.00 92.50 257 ARG A N 1
ATOM 1844 C CA . ARG A 1 257 ? -16.556 -17.759 -2.466 1.00 92.50 257 ARG A CA 1
ATOM 1845 C C . ARG A 1 257 ? -16.287 -18.519 -1.167 1.00 92.50 257 ARG A C 1
ATOM 1847 O O . ARG A 1 257 ? -15.458 -18.133 -0.353 1.00 92.50 257 ARG A O 1
ATOM 1854 N N . HIS A 1 258 ? -16.978 -19.646 -1.000 1.00 87.88 258 HIS A N 1
ATOM 1855 C CA . HIS A 1 258 ? -16.910 -20.458 0.219 1.00 87.88 258 HIS A CA 1
ATOM 1856 C C . HIS A 1 258 ? -15.503 -20.998 0.523 1.00 87.88 258 HIS A C 1
ATOM 1858 O O . HIS A 1 258 ? -15.134 -21.136 1.683 1.00 87.88 258 HIS A O 1
ATOM 1864 N N . TRP A 1 259 ? -14.685 -21.259 -0.500 1.00 88.06 259 TRP A N 1
ATOM 1865 C CA . TRP A 1 259 ? -13.351 -21.832 -0.312 1.00 88.06 259 TRP A CA 1
ATOM 1866 C C . TRP A 1 259 ? -12.340 -20.852 0.313 1.00 88.06 259 TRP A C 1
ATOM 1868 O O . TRP A 1 259 ? -11.351 -21.280 0.902 1.00 88.06 259 TRP A O 1
ATOM 1878 N N . GLY A 1 260 ? -12.591 -19.539 0.235 1.00 85.50 260 GLY A N 1
ATOM 1879 C CA . GLY A 1 260 ? -11.823 -18.559 1.005 1.00 85.50 260 GLY A CA 1
ATOM 1880 C C . GLY A 1 260 ? -12.255 -18.498 2.467 1.00 85.50 260 GLY A C 1
ATOM 1881 O O . GLY A 1 260 ? -11.571 -17.883 3.282 1.00 85.50 260 GLY A O 1
ATOM 1882 N N . GLU A 1 261 ? -13.368 -19.152 2.819 1.00 89.62 261 GLU A N 1
ATOM 1883 C CA . GLU A 1 261 ? -13.855 -19.230 4.187 1.00 89.62 261 GLU A CA 1
ATOM 1884 C C . GLU A 1 261 ? -13.540 -20.545 4.889 1.00 89.62 261 GLU A C 1
ATOM 1886 O O . GLU A 1 261 ? -13.190 -20.531 6.076 1.00 89.62 261 GLU A O 1
ATOM 1891 N N . THR A 1 262 ? -13.611 -21.634 4.135 1.00 90.31 262 THR A N 1
ATOM 1892 C CA . THR A 1 262 ? -13.340 -23.004 4.557 1.00 90.31 262 THR A CA 1
ATOM 1893 C C . THR A 1 262 ? -12.381 -23.627 3.558 1.00 90.31 262 THR A C 1
ATOM 1895 O O . THR A 1 262 ? -12.626 -23.561 2.356 1.00 90.31 262 THR A O 1
ATOM 1898 N N . TYR A 1 263 ? -11.305 -24.252 4.034 1.00 86.81 263 TYR A N 1
ATOM 1899 C CA . TYR A 1 263 ? -10.328 -24.870 3.143 1.00 86.81 263 TYR A CA 1
ATOM 1900 C C . TYR A 1 263 ? -11.004 -25.919 2.246 1.00 86.81 263 TYR A C 1
ATOM 1902 O O . TYR A 1 263 ? -11.675 -26.826 2.757 1.00 86.81 263 TYR A O 1
ATOM 1910 N N . PRO A 1 264 ? -10.834 -25.818 0.919 1.00 85.88 264 PRO A N 1
ATOM 1911 C CA . PRO A 1 264 ? -11.455 -26.741 -0.016 1.00 85.88 264 PRO A CA 1
ATOM 1912 C C . PRO A 1 264 ? -10.807 -28.129 0.060 1.00 85.88 264 PRO A C 1
ATOM 1914 O O . PRO A 1 264 ? -9.680 -28.282 0.528 1.00 85.88 264 PRO A O 1
ATOM 1917 N N . ARG A 1 265 ? -11.519 -29.155 -0.425 1.00 83.06 265 ARG A N 1
ATOM 1918 C CA . ARG A 1 265 ? -11.104 -30.567 -0.296 1.00 83.06 265 ARG A CA 1
ATOM 1919 C C . ARG A 1 265 ? -9.778 -30.891 -0.996 1.00 83.06 265 ARG A C 1
ATOM 1921 O O . ARG A 1 265 ? -9.101 -31.817 -0.575 1.00 83.06 265 ARG A O 1
ATOM 1928 N N . TRP A 1 266 ? -9.388 -30.112 -2.007 1.00 82.00 266 TRP A N 1
ATOM 1929 C CA . TRP A 1 266 ? -8.096 -30.253 -2.690 1.00 82.00 266 TRP A CA 1
ATOM 1930 C C . TRP A 1 266 ? -6.902 -29.784 -1.839 1.00 82.00 266 TRP A C 1
ATOM 1932 O O . TRP A 1 266 ? -5.773 -30.201 -2.082 1.00 82.00 266 TRP A O 1
ATOM 1942 N N . VAL A 1 267 ? -7.127 -28.986 -0.788 1.00 83.75 267 VAL A N 1
ATOM 1943 C CA . VAL A 1 267 ? -6.103 -28.673 0.224 1.00 83.75 267 VAL A CA 1
ATOM 1944 C C . VAL A 1 267 ? -6.106 -29.788 1.271 1.00 83.75 267 VAL A C 1
ATOM 1946 O O . VAL A 1 267 ? -6.580 -29.617 2.395 1.00 83.75 267 VAL A O 1
ATOM 1949 N N . TRP A 1 268 ? -5.604 -30.958 0.876 1.00 80.44 268 TRP A N 1
ATOM 1950 C CA . TRP A 1 268 ? -5.724 -32.223 1.612 1.00 80.44 268 TRP A CA 1
ATOM 1951 C C . TRP A 1 268 ? -5.331 -32.145 3.102 1.00 80.44 268 TRP A C 1
ATOM 1953 O O . TRP A 1 268 ? -6.011 -32.717 3.947 1.00 80.44 268 TRP A O 1
ATOM 1963 N N . PHE A 1 269 ? -4.316 -31.354 3.464 1.00 86.31 269 PHE A N 1
ATOM 1964 C CA . PHE A 1 269 ? -3.826 -31.211 4.846 1.00 86.31 269 PHE A CA 1
ATOM 1965 C C . PHE A 1 269 ? -4.657 -30.260 5.742 1.00 86.31 269 PHE A C 1
ATOM 1967 O O . PHE A 1 269 ? -4.449 -30.198 6.960 1.00 86.31 269 PHE A O 1
ATOM 1974 N N . ARG A 1 270 ? -5.586 -29.472 5.178 1.00 81.62 270 ARG A N 1
ATOM 1975 C CA . ARG A 1 270 ? -6.434 -28.513 5.928 1.00 81.62 270 ARG A CA 1
ATOM 1976 C C . ARG A 1 270 ? -7.915 -28.566 5.559 1.00 81.62 270 ARG A C 1
ATOM 1978 O O . ARG A 1 270 ? -8.675 -27.784 6.127 1.00 81.62 270 ARG A O 1
ATOM 1985 N N . ALA A 1 271 ? -8.318 -29.458 4.657 1.00 84.56 271 ALA A N 1
ATOM 1986 C CA . ALA A 1 271 ? -9.678 -29.573 4.143 1.00 84.56 271 ALA A CA 1
ATOM 1987 C C . ALA A 1 271 ? -10.738 -29.514 5.260 1.00 84.56 271 ALA A C 1
ATOM 1989 O O . ALA A 1 271 ? -10.609 -30.157 6.301 1.00 84.56 271 ALA A O 1
ATOM 1990 N N . GLY A 1 272 ? -11.778 -28.701 5.055 1.00 82.88 272 GLY A N 1
ATOM 1991 C CA . GLY A 1 272 ? -12.893 -28.548 5.997 1.00 82.88 272 GLY A CA 1
ATOM 1992 C C . GLY A 1 272 ? -12.619 -27.647 7.208 1.00 82.88 272 GLY A C 1
ATOM 1993 O O . GLY A 1 272 ? -13.557 -27.294 7.920 1.00 82.88 272 GLY A O 1
ATOM 1994 N N . ARG A 1 273 ? -11.372 -27.213 7.447 1.00 88.44 273 ARG A N 1
ATOM 1995 C CA . ARG A 1 273 ? -11.070 -26.240 8.511 1.00 88.44 273 ARG A CA 1
ATOM 1996 C C . ARG A 1 273 ? -11.442 -24.821 8.082 1.00 88.44 273 ARG A C 1
ATOM 1998 O O . ARG A 1 273 ? -11.368 -24.473 6.905 1.00 88.44 273 ARG A O 1
ATOM 2005 N N . THR A 1 274 ? -11.780 -23.972 9.048 1.00 89.00 274 THR A N 1
ATOM 2006 C CA . THR A 1 274 ? -12.011 -22.547 8.794 1.00 89.00 274 THR A CA 1
ATOM 2007 C C . THR A 1 274 ? -10.697 -21.845 8.454 1.00 89.00 274 THR A C 1
ATOM 2009 O O . THR A 1 274 ? -9.678 -22.013 9.131 1.00 89.00 274 THR A O 1
ATOM 2012 N N . VAL A 1 275 ? -10.705 -21.042 7.392 1.00 89.06 275 VAL A N 1
ATOM 2013 C CA . VAL A 1 275 ? -9.558 -20.216 7.005 1.00 89.06 275 VAL A CA 1
ATOM 2014 C C . VAL A 1 275 ? -9.479 -19.032 7.976 1.00 89.06 275 VAL A C 1
ATOM 2016 O O . VAL A 1 275 ? -10.454 -18.275 8.088 1.00 89.06 275 VAL A O 1
ATOM 2019 N N . PRO A 1 276 ? -8.358 -18.824 8.695 1.00 92.12 276 PRO A N 1
ATOM 2020 C CA . PRO A 1 276 ? -8.193 -17.639 9.529 1.00 92.12 276 PRO A CA 1
ATOM 2021 C C . PRO A 1 276 ? -8.251 -16.372 8.657 1.00 92.12 276 PRO A C 1
ATOM 2023 O O . PRO A 1 276 ? -7.490 -16.282 7.694 1.00 92.12 276 PRO A O 1
ATOM 2026 N N . PRO A 1 277 ? -9.070 -15.348 8.980 1.00 92.50 277 PRO A N 1
ATOM 2027 C CA . PRO A 1 277 ? -9.265 -14.197 8.089 1.00 92.50 277 PRO A CA 1
ATOM 2028 C C . PRO A 1 277 ? -7.972 -13.472 7.689 1.00 92.50 277 PRO A C 1
ATOM 2030 O O . PRO A 1 277 ? -7.863 -12.966 6.576 1.00 92.50 277 PRO A O 1
ATOM 2033 N N . LYS A 1 278 ? -6.968 -13.455 8.578 1.00 92.88 278 LYS A N 1
ATOM 2034 C CA . LYS A 1 278 ? -5.662 -12.828 8.324 1.00 92.88 278 LYS A CA 1
ATOM 2035 C C . LYS A 1 278 ? -4.904 -13.455 7.149 1.00 92.88 278 LYS A C 1
ATOM 2037 O O . LYS A 1 278 ? -4.171 -12.728 6.492 1.00 92.88 278 LYS A O 1
ATOM 2042 N N . VAL A 1 279 ? -5.110 -14.747 6.869 1.00 91.56 279 VAL A N 1
ATOM 2043 C CA . VAL A 1 279 ? -4.457 -15.458 5.753 1.00 91.56 279 VAL A CA 1
ATOM 2044 C C . VAL A 1 279 ? -4.852 -14.853 4.406 1.00 91.56 279 VAL A C 1
ATOM 2046 O O . VAL A 1 279 ? -4.021 -14.793 3.516 1.00 91.56 279 VAL A O 1
ATOM 2049 N N . ALA A 1 280 ? -6.081 -14.346 4.273 1.00 92.75 280 ALA A N 1
ATOM 2050 C CA . ALA A 1 280 ? -6.522 -13.650 3.065 1.00 92.75 280 ALA A CA 1
ATOM 2051 C C . ALA A 1 280 ? -6.271 -12.132 3.141 1.00 92.75 280 ALA A C 1
ATOM 2053 O O . ALA A 1 280 ? -5.811 -11.528 2.180 1.00 92.75 280 ALA A O 1
ATOM 2054 N N . ILE A 1 281 ? -6.539 -11.507 4.295 1.00 95.12 281 ILE A N 1
ATOM 2055 C CA . ILE A 1 281 ? -6.506 -10.040 4.433 1.00 95.12 281 ILE A CA 1
ATOM 2056 C C . ILE A 1 281 ? -5.095 -9.468 4.291 1.00 95.12 281 ILE A C 1
ATOM 2058 O O . ILE A 1 281 ? -4.934 -8.431 3.653 1.00 95.12 281 ILE A O 1
ATOM 2062 N N . VAL A 1 282 ? -4.087 -10.100 4.899 1.00 93.88 282 VAL A N 1
ATOM 2063 C CA . VAL A 1 282 ? -2.712 -9.575 4.896 1.00 93.88 282 VAL A CA 1
ATOM 2064 C C . VAL A 1 282 ? -2.121 -9.550 3.482 1.00 93.88 282 VAL A C 1
ATOM 2066 O O . VAL A 1 282 ? -1.736 -8.460 3.054 1.00 93.88 282 VAL A O 1
ATOM 2069 N N . PRO A 1 283 ? -2.087 -10.666 2.722 1.00 92.88 283 PRO A N 1
ATOM 2070 C CA . PRO A 1 283 ? -1.538 -10.635 1.370 1.00 92.88 283 PRO A CA 1
ATOM 2071 C C . PRO A 1 283 ? -2.374 -9.763 0.431 1.00 92.88 283 PRO A C 1
ATOM 2073 O O . PRO A 1 283 ? -1.800 -8.989 -0.324 1.00 92.88 283 PRO A O 1
ATOM 2076 N N . ALA A 1 284 ? -3.709 -9.801 0.516 1.00 95.31 284 ALA A N 1
ATOM 2077 C CA . ALA A 1 284 ? -4.552 -8.981 -0.352 1.00 95.31 284 ALA A CA 1
ATOM 2078 C C . ALA A 1 284 ? -4.371 -7.473 -0.091 1.00 95.31 284 ALA A C 1
ATOM 2080 O O . ALA A 1 284 ? -4.272 -6.695 -1.037 1.00 95.31 284 ALA A O 1
ATOM 2081 N N . THR A 1 285 ? -4.233 -7.060 1.176 1.00 95.25 285 THR A N 1
ATOM 2082 C CA . THR A 1 285 ? -3.879 -5.670 1.521 1.00 95.25 285 THR A CA 1
ATOM 2083 C C . THR A 1 285 ? -2.506 -5.296 0.962 1.00 95.25 285 THR A C 1
ATOM 2085 O O . THR A 1 285 ? -2.375 -4.245 0.342 1.00 95.25 285 THR A O 1
ATOM 2088 N N . LEU A 1 286 ? -1.493 -6.149 1.147 1.00 92.31 286 LEU A N 1
ATOM 2089 C CA . LEU A 1 286 ? -0.135 -5.872 0.675 1.00 92.31 286 LEU A CA 1
ATOM 2090 C C . LEU A 1 286 ? -0.091 -5.716 -0.852 1.00 92.31 286 LEU A C 1
ATOM 2092 O O . LEU A 1 286 ? 0.394 -4.704 -1.349 1.00 92.31 286 LEU A O 1
ATOM 2096 N N . VAL A 1 287 ? -0.672 -6.671 -1.583 1.00 93.62 287 VAL A N 1
ATOM 2097 C CA . VAL A 1 287 ? -0.755 -6.629 -3.050 1.00 93.62 287 VAL A CA 1
ATOM 2098 C C . VAL A 1 287 ? -1.543 -5.405 -3.511 1.00 93.62 287 VAL A C 1
ATOM 2100 O O . VAL A 1 287 ? -1.109 -4.736 -4.440 1.00 93.62 287 VAL A O 1
ATOM 2103 N N . SER A 1 288 ? -2.645 -5.046 -2.836 1.00 96.19 288 SER A N 1
ATOM 2104 C CA . SER A 1 288 ? -3.429 -3.862 -3.212 1.00 96.19 288 SER A CA 1
ATOM 2105 C C . SER A 1 288 ? -2.609 -2.572 -3.168 1.00 96.19 288 SER A C 1
ATOM 2107 O O . SER A 1 288 ? -2.725 -1.746 -4.070 1.00 96.19 288 SER A O 1
ATOM 2109 N N . VAL A 1 289 ? -1.743 -2.418 -2.162 1.00 94.00 289 VAL A N 1
ATOM 2110 C CA . VAL A 1 289 ? -0.868 -1.250 -2.012 1.00 94.00 289 VAL A CA 1
ATOM 2111 C C . VAL A 1 289 ? 0.197 -1.237 -3.104 1.00 94.00 289 VAL A C 1
ATOM 2113 O O . VAL A 1 289 ? 0.324 -0.248 -3.823 1.00 94.00 289 VAL A O 1
ATOM 2116 N N . ILE A 1 290 ? 0.913 -2.351 -3.256 1.00 91.19 290 ILE A N 1
ATOM 2117 C CA . ILE A 1 290 ? 2.041 -2.466 -4.183 1.00 91.19 290 ILE A CA 1
ATOM 2118 C C . ILE A 1 290 ? 1.584 -2.273 -5.635 1.00 91.19 290 ILE A C 1
ATOM 2120 O O . ILE A 1 290 ? 2.193 -1.514 -6.380 1.00 91.19 290 ILE A O 1
ATOM 2124 N N . VAL A 1 291 ? 0.482 -2.913 -6.031 1.00 93.62 291 VAL A N 1
ATOM 2125 C CA . VAL A 1 291 ? -0.081 -2.784 -7.383 1.00 93.62 291 VAL A CA 1
ATOM 2126 C C . VAL A 1 291 ? -0.592 -1.366 -7.640 1.00 93.62 291 VAL A C 1
ATOM 2128 O O . VAL A 1 291 ? -0.419 -0.852 -8.741 1.00 93.62 291 VAL A O 1
ATOM 2131 N N . THR A 1 292 ? -1.192 -0.708 -6.639 1.00 95.25 292 THR A N 1
ATOM 2132 C CA . THR A 1 292 ? -1.619 0.695 -6.785 1.00 95.25 292 THR A CA 1
ATOM 2133 C C . THR A 1 292 ? -0.417 1.600 -7.040 1.00 95.25 292 THR A C 1
ATOM 2135 O O . THR A 1 292 ? -0.449 2.400 -7.970 1.00 95.25 292 THR A O 1
ATOM 2138 N N . SER A 1 293 ? 0.639 1.458 -6.236 1.00 92.88 293 SER A N 1
ATOM 2139 C CA . SER A 1 293 ? 1.894 2.207 -6.383 1.00 92.88 293 SER A CA 1
ATOM 2140 C C . SER A 1 293 ? 2.516 1.988 -7.768 1.00 92.88 293 SER A C 1
ATOM 2142 O O . SER A 1 293 ? 2.732 2.959 -8.494 1.00 92.88 293 SER A O 1
ATOM 2144 N N . ALA A 1 294 ? 2.685 0.729 -8.186 1.00 89.88 294 ALA A N 1
ATOM 2145 C CA . ALA A 1 294 ? 3.230 0.388 -9.498 1.00 89.88 294 ALA A CA 1
ATOM 2146 C C . ALA A 1 294 ? 2.366 0.940 -10.648 1.00 89.88 294 ALA A C 1
ATOM 2148 O O . ALA A 1 294 ? 2.879 1.491 -11.614 1.00 89.88 294 ALA A O 1
ATOM 2149 N N . GLY A 1 295 ? 1.039 0.866 -10.536 1.00 92.06 295 GLY A N 1
ATOM 2150 C CA . GLY A 1 295 ? 0.131 1.436 -11.531 1.00 92.06 295 GLY A CA 1
ATOM 2151 C C . GLY A 1 295 ? 0.252 2.956 -11.676 1.00 92.06 295 GLY A C 1
ATOM 2152 O O . GLY A 1 295 ? 0.191 3.483 -12.786 1.00 92.06 295 GLY A O 1
ATOM 2153 N N . LEU A 1 296 ? 0.445 3.675 -10.565 1.00 91.81 296 LEU A N 1
ATOM 2154 C CA . LEU A 1 296 ? 0.660 5.125 -10.587 1.00 91.81 296 LEU A CA 1
ATOM 2155 C C . LEU A 1 296 ? 2.009 5.505 -11.206 1.00 91.81 296 LEU A C 1
ATOM 2157 O O . LEU A 1 296 ? 2.114 6.568 -11.813 1.00 91.81 296 LEU A O 1
ATOM 2161 N N . GLU A 1 297 ? 3.029 4.661 -11.074 1.00 89.00 297 GLU A N 1
ATOM 2162 C CA . GLU A 1 297 ? 4.287 4.828 -11.801 1.00 89.00 297 GLU A CA 1
ATOM 2163 C C . GLU A 1 297 ? 4.076 4.720 -13.314 1.00 89.00 297 GLU A C 1
ATOM 2165 O O . GLU A 1 297 ? 4.482 5.631 -14.032 1.00 89.00 297 GLU A O 1
ATOM 2170 N N . TYR A 1 298 ? 3.375 3.692 -13.807 1.00 88.44 298 TYR A N 1
ATOM 2171 C CA . TYR A 1 298 ? 3.091 3.569 -15.244 1.00 88.44 298 TYR A CA 1
ATOM 2172 C C . TYR A 1 298 ? 2.327 4.777 -15.799 1.00 88.44 298 TYR A C 1
ATOM 2174 O O . TYR A 1 298 ? 2.628 5.249 -16.894 1.00 88.44 298 TYR A O 1
ATOM 2182 N N . TRP A 1 299 ? 1.411 5.353 -15.014 1.00 89.81 299 TRP A N 1
ATOM 2183 C CA . TRP A 1 299 ? 0.751 6.617 -15.360 1.00 89.81 299 TRP A CA 1
ATOM 2184 C C . TRP A 1 299 ? 1.704 7.810 -15.475 1.00 89.81 299 TRP A C 1
ATOM 2186 O O . TRP A 1 299 ? 1.429 8.728 -16.244 1.00 89.81 299 TRP A O 1
ATOM 2196 N N . ARG A 1 300 ? 2.810 7.831 -14.728 1.00 88.00 300 ARG A N 1
ATOM 2197 C CA . ARG A 1 300 ? 3.851 8.862 -14.866 1.00 88.00 300 ARG A CA 1
ATOM 2198 C C . ARG A 1 300 ? 4.760 8.577 -16.056 1.00 88.00 300 ARG A C 1
ATOM 2200 O O . ARG A 1 300 ? 5.138 9.511 -16.754 1.00 88.00 300 ARG A O 1
ATOM 2207 N N . LEU A 1 301 ? 5.099 7.310 -16.293 1.00 83.94 301 LEU A N 1
ATOM 2208 C CA . LEU A 1 301 ? 5.953 6.904 -17.410 1.00 83.94 301 LEU A CA 1
ATOM 2209 C C . LEU A 1 301 ? 5.291 7.208 -18.756 1.00 83.94 301 LEU A C 1
ATOM 2211 O O . LEU A 1 301 ? 5.933 7.816 -19.605 1.00 83.94 301 LEU A O 1
ATOM 2215 N N . ILE A 1 302 ? 4.000 6.897 -18.922 1.00 84.94 302 ILE A N 1
ATOM 2216 C CA . ILE A 1 302 ? 3.276 7.130 -20.185 1.00 84.94 302 ILE A CA 1
ATOM 2217 C C . ILE A 1 302 ? 3.136 8.620 -20.546 1.00 84.94 302 ILE A C 1
ATOM 2219 O O . ILE A 1 302 ? 2.873 8.954 -21.697 1.00 84.94 302 ILE A O 1
ATOM 2223 N N . GLN A 1 303 ? 3.316 9.527 -19.579 1.00 84.00 303 GLN A N 1
ATOM 2224 C CA . GLN A 1 303 ? 3.336 10.973 -19.831 1.00 84.00 303 GLN A CA 1
ATOM 2225 C C . GLN A 1 303 ? 4.661 11.454 -20.428 1.00 84.00 303 GLN A C 1
ATOM 2227 O O . GLN A 1 303 ? 4.732 12.593 -20.890 1.00 84.00 303 GLN A O 1
ATOM 2232 N N . ARG A 1 304 ? 5.709 10.622 -20.423 1.00 80.75 304 ARG A N 1
ATOM 2233 C CA . ARG A 1 304 ? 6.976 10.974 -21.057 1.00 80.75 304 ARG A CA 1
ATOM 2234 C C . ARG A 1 304 ? 6.942 10.613 -22.552 1.00 80.75 304 ARG A C 1
ATOM 2236 O O . ARG A 1 304 ? 6.474 9.518 -22.887 1.00 80.75 304 ARG A O 1
ATOM 2243 N N . PRO A 1 305 ? 7.433 11.490 -23.450 1.00 77.44 305 PRO A N 1
ATOM 2244 C CA . PRO A 1 305 ? 7.361 11.275 -24.899 1.00 77.44 305 PRO A CA 1
ATOM 2245 C C . PRO A 1 305 ? 7.993 9.963 -25.374 1.00 77.44 305 PRO A C 1
ATOM 2247 O O . PRO A 1 305 ? 7.538 9.384 -26.359 1.00 77.44 305 PRO A O 1
ATOM 2250 N N . GLU A 1 306 ? 9.012 9.472 -24.667 1.00 73.56 306 GLU A N 1
ATOM 2251 C CA . GLU A 1 306 ? 9.730 8.244 -25.015 1.00 73.56 306 GLU A CA 1
ATOM 2252 C C . GLU A 1 306 ? 8.852 6.988 -24.860 1.00 73.56 306 GLU A C 1
ATOM 2254 O O . GLU A 1 306 ? 9.063 5.993 -25.553 1.00 73.56 306 GLU A O 1
ATOM 2259 N N . PHE A 1 307 ? 7.839 7.031 -23.984 1.00 71.50 307 PHE A N 1
ATOM 2260 C CA . PHE A 1 307 ? 6.975 5.887 -23.6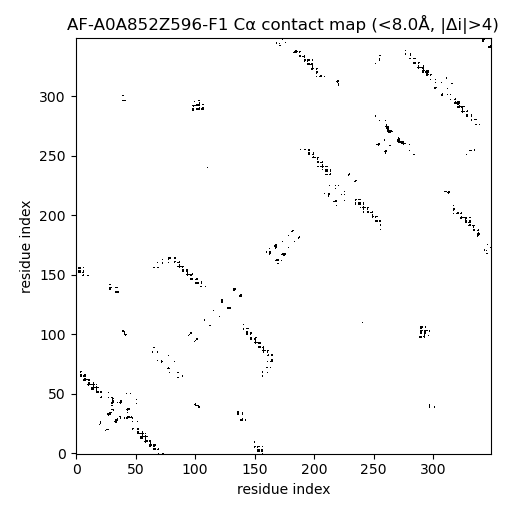75 1.00 71.50 307 PHE A CA 1
ATOM 2261 C C . PHE A 1 307 ? 5.567 5.989 -24.287 1.00 71.50 307 PHE A C 1
ATOM 2263 O O . PHE A 1 307 ? 4.904 4.965 -24.457 1.00 71.50 307 PHE A O 1
ATOM 2270 N N . SER A 1 308 ? 5.094 7.184 -24.657 1.00 67.50 308 SER A N 1
ATOM 2271 C CA . SER A 1 308 ? 3.692 7.414 -25.050 1.00 67.50 308 SER A CA 1
ATOM 2272 C C . SER A 1 308 ? 3.284 6.778 -26.390 1.00 67.50 308 SER A C 1
ATOM 2274 O O . SER A 1 308 ? 2.175 6.257 -26.505 1.00 67.50 308 SER A O 1
ATOM 2276 N N . HIS A 1 309 ? 4.155 6.800 -27.405 1.00 64.44 309 HIS A N 1
ATOM 2277 C CA . HIS A 1 309 ? 3.782 6.410 -28.776 1.00 64.44 309 HIS A CA 1
ATOM 2278 C C . HIS A 1 309 ? 4.120 4.958 -29.137 1.00 64.44 309 HIS A C 1
ATOM 2280 O O . HIS A 1 309 ? 3.415 4.355 -29.943 1.00 64.44 309 HIS A O 1
ATOM 2286 N N . GLN A 1 310 ? 5.167 4.383 -28.540 1.00 63.72 310 GLN A N 1
ATOM 2287 C CA . GLN A 1 310 ? 5.689 3.062 -28.928 1.00 63.72 310 GLN A CA 1
ATOM 2288 C C . GLN A 1 310 ? 5.346 1.943 -27.933 1.00 63.72 310 GLN A C 1
ATOM 2290 O O . GLN A 1 310 ? 5.339 0.776 -28.306 1.00 63.72 310 GLN A O 1
ATOM 2295 N N . TRP A 1 311 ? 5.004 2.275 -26.682 1.00 68.44 311 TRP A N 1
ATOM 2296 C CA . TRP A 1 311 ? 4.893 1.290 -25.594 1.00 68.44 311 TRP A CA 1
ATOM 2297 C C . TRP A 1 311 ? 3.472 1.105 -25.060 1.00 68.44 311 TRP A C 1
ATOM 2299 O O . TRP A 1 311 ? 3.274 0.415 -24.058 1.00 68.44 311 TRP A O 1
ATOM 2309 N N . TRP A 1 312 ? 2.464 1.678 -25.726 1.00 71.56 312 TRP A N 1
ATOM 2310 C CA . TRP A 1 312 ? 1.071 1.625 -25.269 1.00 71.56 312 TRP A CA 1
ATOM 2311 C C . TRP A 1 312 ? 0.560 0.186 -25.109 1.00 71.56 312 TRP A C 1
ATOM 2313 O O . TRP A 1 312 ? -0.188 -0.092 -24.178 1.00 71.56 312 TRP A O 1
ATOM 2323 N N . ALA A 1 313 ? 0.983 -0.749 -25.964 1.00 72.62 313 ALA A N 1
ATOM 2324 C CA . ALA A 1 313 ? 0.590 -2.154 -25.857 1.00 72.62 313 ALA A CA 1
ATOM 2325 C C . ALA A 1 313 ? 1.295 -2.874 -24.697 1.00 72.62 313 ALA A C 1
ATOM 2327 O O . ALA A 1 313 ? 0.736 -3.791 -24.094 1.00 72.62 313 ALA A O 1
ATOM 2328 N N . THR A 1 314 ? 2.506 -2.428 -24.356 1.00 75.56 314 THR A N 1
ATOM 2329 C CA . THR A 1 314 ? 3.345 -3.003 -23.299 1.00 75.56 314 THR A CA 1
ATOM 2330 C C . THR A 1 314 ? 3.017 -2.471 -21.912 1.00 75.56 314 THR A C 1
ATOM 2332 O O . THR A 1 314 ? 3.223 -3.211 -20.952 1.00 75.56 314 THR A O 1
ATOM 2335 N N . MET A 1 315 ? 2.522 -1.233 -21.819 1.00 81.00 315 MET A N 1
ATOM 2336 C CA . MET A 1 315 ? 2.184 -0.544 -20.565 1.00 81.00 315 MET A CA 1
ATOM 2337 C C . MET A 1 315 ? 0.677 -0.309 -20.376 1.00 81.00 315 MET A C 1
ATOM 2339 O O . MET A 1 315 ? 0.233 0.064 -19.293 1.00 81.00 315 MET A O 1
ATOM 2343 N N . GLY A 1 316 ? -0.130 -0.466 -21.426 1.00 85.81 316 GLY A N 1
ATOM 2344 C CA . GLY A 1 316 ? -1.560 -0.153 -21.415 1.00 85.81 316 GLY A CA 1
ATOM 2345 C C . GLY A 1 316 ? -2.354 -0.931 -20.363 1.00 85.81 316 GLY A C 1
ATOM 2346 O O . GLY A 1 316 ? -3.089 -0.306 -19.595 1.00 85.81 316 GLY A O 1
ATOM 2347 N N . PRO A 1 317 ? -2.213 -2.268 -20.266 1.00 89.62 317 PRO A N 1
ATOM 2348 C CA . PRO A 1 317 ? -2.866 -3.044 -19.211 1.00 89.62 317 PRO A CA 1
ATOM 2349 C C . PRO A 1 317 ? -2.485 -2.590 -17.793 1.00 89.62 317 PRO A C 1
ATOM 2351 O O . PRO A 1 317 ? -3.317 -2.626 -16.882 1.00 89.62 317 PRO A O 1
ATOM 2354 N N . GLU A 1 318 ? -1.250 -2.132 -17.597 1.00 90.69 318 GLU A N 1
ATOM 2355 C CA . GLU A 1 318 ? -0.715 -1.645 -16.327 1.00 90.69 318 GLU A CA 1
ATOM 2356 C C . GLU A 1 318 ? -1.352 -0.329 -15.882 1.00 90.69 318 GLU A C 1
ATOM 2358 O O . GLU A 1 318 ? -1.505 -0.092 -14.682 1.00 90.69 318 GLU A O 1
ATOM 2363 N N . LEU A 1 319 ? -1.820 0.503 -16.817 1.00 92.25 319 LEU A N 1
ATOM 2364 C CA . LEU A 1 319 ? -2.545 1.738 -16.490 1.00 92.25 319 LEU A CA 1
ATOM 2365 C C . LEU A 1 319 ? -3.845 1.468 -15.715 1.00 92.25 319 LEU A C 1
ATOM 2367 O O . LEU A 1 319 ? -4.352 2.352 -15.018 1.00 92.25 319 LEU A O 1
ATOM 2371 N N . LEU A 1 320 ? -4.377 0.244 -15.790 1.00 95.12 320 LEU A N 1
ATOM 2372 C CA . LEU A 1 320 ? -5.553 -0.190 -15.034 1.00 95.12 320 LEU A CA 1
ATOM 2373 C C . LEU A 1 320 ? -5.210 -0.670 -13.614 1.00 95.12 320 LEU A C 1
ATOM 2375 O O . LEU A 1 320 ? -6.113 -0.894 -12.804 1.00 95.12 320 LEU A O 1
ATOM 2379 N N . TRP A 1 321 ? -3.934 -0.822 -13.261 1.00 95.25 321 TRP A N 1
ATOM 2380 C CA . TRP A 1 321 ? -3.521 -1.336 -11.954 1.00 95.25 321 TRP A CA 1
ATOM 2381 C C . TRP A 1 321 ? -3.975 -0.495 -10.750 1.00 95.25 321 TRP A C 1
ATOM 2383 O O . TRP A 1 321 ? -4.326 -1.101 -9.737 1.00 95.25 321 TRP A O 1
ATOM 2393 N N . PRO A 1 322 ? -4.103 0.847 -10.808 1.00 95.69 322 PRO A N 1
ATOM 2394 C CA . PRO A 1 322 ? -4.723 1.593 -9.711 1.00 95.69 322 PRO A CA 1
ATOM 2395 C C . PRO A 1 322 ? -6.179 1.166 -9.458 1.00 95.69 322 PRO A C 1
ATOM 2397 O O . PRO A 1 322 ? -6.612 1.091 -8.306 1.00 95.69 322 PRO A O 1
ATOM 2400 N N . LEU A 1 323 ? -6.926 0.806 -10.513 1.00 96.56 323 LEU A N 1
ATOM 2401 C CA . LEU A 1 323 ? -8.277 0.247 -10.383 1.00 96.56 323 LEU A CA 1
ATOM 2402 C C . LEU A 1 323 ? -8.245 -1.167 -9.798 1.00 96.56 323 LEU A C 1
ATOM 2404 O O . LEU A 1 323 ? -9.085 -1.495 -8.958 1.00 96.56 323 LEU A O 1
ATOM 2408 N N . TRP A 1 324 ? -7.264 -1.989 -10.190 1.00 97.12 324 TRP A N 1
ATOM 2409 C CA . TRP A 1 324 ? -7.047 -3.307 -9.587 1.00 97.12 324 TRP A CA 1
ATOM 2410 C C . TRP A 1 324 ? -6.775 -3.193 -8.086 1.00 97.12 324 TRP A C 1
ATOM 2412 O O . TRP A 1 324 ? -7.453 -3.841 -7.288 1.00 97.12 324 TRP A O 1
ATOM 2422 N N . GLY A 1 325 ? -5.837 -2.332 -7.692 1.00 96.81 325 GLY A N 1
ATOM 2423 C CA . GLY A 1 325 ? -5.482 -2.100 -6.298 1.00 96.81 325 GLY A CA 1
ATOM 2424 C C . GLY A 1 325 ? -6.659 -1.576 -5.475 1.00 96.81 325 GLY A C 1
ATOM 2425 O O . GLY A 1 325 ? -6.964 -2.133 -4.417 1.00 96.81 325 GLY A O 1
ATOM 2426 N N . ALA A 1 326 ? -7.405 -0.592 -5.989 1.00 97.06 326 ALA A N 1
ATOM 2427 C CA . ALA A 1 326 ? -8.620 -0.094 -5.342 1.00 97.06 326 ALA A CA 1
ATOM 2428 C C . ALA A 1 326 ? -9.699 -1.184 -5.203 1.00 97.06 326 ALA A C 1
ATOM 2430 O O . ALA A 1 326 ? -10.284 -1.352 -4.126 1.00 97.06 326 ALA A O 1
ATOM 2431 N N . GLY A 1 327 ? -9.930 -1.966 -6.262 1.00 97.94 327 GLY A N 1
ATOM 2432 C CA . GLY A 1 327 ? -10.853 -3.100 -6.256 1.00 97.94 327 GLY A CA 1
ATOM 2433 C C . GLY A 1 327 ? -10.457 -4.161 -5.232 1.00 97.94 327 GLY A C 1
ATOM 2434 O O . GLY A 1 327 ? -11.299 -4.621 -4.460 1.00 97.94 327 GLY A O 1
ATOM 2435 N N . LEU A 1 328 ? -9.169 -4.501 -5.153 1.00 98.25 328 LEU A N 1
ATOM 2436 C CA . LEU A 1 328 ? -8.646 -5.497 -4.220 1.00 98.25 328 LEU A CA 1
ATOM 2437 C C . LEU A 1 328 ? -8.710 -5.007 -2.768 1.00 98.25 328 LEU A C 1
ATOM 2439 O O . LEU A 1 328 ? -9.102 -5.771 -1.882 1.00 98.25 328 LEU A O 1
ATOM 2443 N N . ALA A 1 329 ? -8.399 -3.736 -2.509 1.00 97.69 329 ALA A N 1
ATOM 2444 C CA . ALA A 1 329 ? -8.542 -3.129 -1.186 1.00 97.69 329 ALA A CA 1
ATOM 2445 C C . ALA A 1 329 ? -10.012 -3.133 -0.730 1.00 97.69 329 ALA A C 1
ATOM 2447 O O . ALA A 1 329 ? -10.322 -3.535 0.397 1.00 97.69 329 ALA A O 1
ATOM 2448 N N . ALA A 1 330 ? -10.934 -2.766 -1.624 1.00 98.06 330 ALA A N 1
ATOM 2449 C CA . ALA A 1 330 ? -12.367 -2.817 -1.367 1.00 98.06 330 ALA A CA 1
ATOM 2450 C C . ALA A 1 330 ? -12.846 -4.262 -1.124 1.00 98.06 330 ALA A C 1
ATOM 2452 O O . ALA A 1 330 ? -13.526 -4.526 -0.130 1.00 98.06 330 ALA A O 1
ATOM 2453 N N . ALA A 1 331 ? -12.440 -5.221 -1.958 1.00 98.06 331 ALA A N 1
ATOM 2454 C CA . ALA A 1 331 ? -12.768 -6.637 -1.791 1.00 98.06 331 ALA A CA 1
ATOM 2455 C C . ALA A 1 331 ? -12.250 -7.191 -0.453 1.00 98.06 331 ALA A C 1
ATOM 2457 O O . ALA A 1 331 ? -12.968 -7.896 0.261 1.00 98.06 331 ALA A O 1
ATOM 2458 N N . THR A 1 332 ? -11.034 -6.806 -0.070 1.00 97.88 332 THR A N 1
ATOM 2459 C CA . THR A 1 332 ? -10.415 -7.171 1.209 1.00 97.88 332 THR A CA 1
ATOM 2460 C C . THR A 1 332 ? -11.192 -6.594 2.387 1.00 97.88 332 THR A C 1
ATOM 2462 O O . THR A 1 332 ? -11.456 -7.297 3.369 1.00 97.88 332 THR A O 1
ATOM 2465 N N . LEU A 1 333 ? -11.625 -5.334 2.285 1.00 96.94 333 LEU A N 1
ATOM 2466 C CA . LEU A 1 333 ? -12.476 -4.707 3.289 1.00 96.94 333 LEU A CA 1
ATOM 2467 C C . LEU A 1 333 ? -13.828 -5.425 3.387 1.00 96.94 333 LEU A C 1
ATOM 2469 O O . LEU A 1 333 ? -14.253 -5.752 4.493 1.00 96.94 333 LEU A O 1
ATOM 2473 N N . ALA A 1 334 ? -14.483 -5.741 2.268 1.00 97.00 334 ALA A N 1
ATOM 2474 C CA . ALA A 1 334 ? -15.741 -6.491 2.266 1.00 97.00 334 ALA A CA 1
ATOM 2475 C C . ALA A 1 334 ? -15.595 -7.858 2.946 1.00 97.00 334 ALA A C 1
ATOM 2477 O O . ALA A 1 334 ? -16.424 -8.232 3.784 1.00 97.00 334 ALA A O 1
ATOM 2478 N N . TYR A 1 335 ? -14.521 -8.583 2.621 1.00 96.69 335 TYR A N 1
ATOM 2479 C CA . TYR A 1 335 ? -14.188 -9.861 3.241 1.00 96.69 335 TYR A CA 1
ATOM 2480 C C . TYR A 1 335 ? -13.986 -9.709 4.754 1.00 96.69 335 TYR A C 1
ATOM 2482 O O . TYR A 1 335 ? -14.591 -10.442 5.540 1.00 96.69 335 TYR A O 1
ATOM 2490 N N . HIS A 1 336 ? -13.227 -8.697 5.187 1.00 95.56 336 HIS A N 1
ATOM 2491 C CA . HIS A 1 336 ? -13.052 -8.390 6.605 1.00 95.56 336 HIS A CA 1
ATOM 2492 C C . HIS A 1 336 ? -14.384 -8.082 7.308 1.00 95.56 336 HIS A C 1
ATOM 2494 O O . HIS A 1 336 ? -14.640 -8.604 8.392 1.00 95.56 336 HIS A O 1
ATOM 2500 N N . LEU A 1 337 ? -15.249 -7.265 6.703 1.00 93.94 337 LEU A N 1
ATOM 2501 C CA . LEU A 1 337 ? -16.532 -6.862 7.290 1.00 93.94 337 LEU A CA 1
ATOM 2502 C C . LEU A 1 337 ? -17.528 -8.020 7.410 1.00 93.94 337 LEU A C 1
ATOM 2504 O O . LEU A 1 337 ? -18.307 -8.043 8.360 1.00 93.94 337 LEU A O 1
ATOM 2508 N N . ARG A 1 338 ? -17.491 -8.987 6.489 1.00 93.38 338 ARG A N 1
ATOM 2509 C CA . ARG A 1 338 ? -18.283 -10.225 6.582 1.00 93.38 338 ARG A CA 1
ATOM 2510 C C . ARG A 1 338 ? -17.764 -11.178 7.648 1.00 93.38 338 ARG A C 1
ATOM 2512 O O . ARG A 1 338 ? -18.548 -11.878 8.276 1.00 93.38 338 ARG A O 1
ATOM 2519 N N . ARG A 1 339 ? -16.443 -11.221 7.827 1.00 92.25 339 ARG A N 1
ATOM 2520 C CA . ARG A 1 339 ? -15.761 -12.181 8.706 1.00 92.25 339 ARG A CA 1
ATOM 2521 C C . ARG A 1 339 ? -15.502 -11.656 10.115 1.00 92.25 339 ARG A C 1
ATOM 2523 O O . ARG A 1 339 ? -15.085 -12.431 10.976 1.00 92.25 339 ARG A O 1
ATOM 2530 N N . ARG A 1 340 ? -15.713 -10.362 10.375 1.00 89.19 340 ARG A N 1
ATOM 2531 C CA . ARG A 1 340 ? -15.583 -9.787 11.719 1.00 89.19 340 ARG A CA 1
ATOM 2532 C C . ARG A 1 340 ? -16.816 -10.150 12.553 1.00 89.19 340 ARG A C 1
ATOM 2534 O O . ARG A 1 340 ? -17.925 -9.722 12.262 1.00 89.19 340 ARG A O 1
ATOM 2541 N N . GLY A 1 341 ? -16.610 -10.941 13.600 1.00 87.31 341 GLY A N 1
ATOM 2542 C CA . GLY A 1 341 ? -17.658 -11.272 14.565 1.00 87.31 341 GLY A CA 1
ATOM 2543 C C . GLY A 1 341 ? -17.831 -10.201 15.646 1.00 87.31 341 GLY A C 1
ATOM 2544 O O . GLY A 1 341 ? -17.528 -9.010 15.456 1.00 87.31 341 GLY A O 1
ATOM 2545 N N . THR A 1 342 ? -18.278 -10.656 16.813 1.00 90.44 342 THR A N 1
ATOM 2546 C CA . THR A 1 342 ? -18.391 -9.845 18.025 1.00 90.44 342 THR A CA 1
ATOM 2547 C C . THR A 1 342 ? -17.022 -9.332 18.464 1.00 90.44 342 THR A C 1
ATOM 2549 O O . THR A 1 342 ? -16.053 -10.082 18.600 1.00 90.44 342 THR A O 1
ATOM 2552 N N . CYS A 1 343 ? -16.914 -8.022 18.665 1.00 91.31 343 CYS A N 1
ATOM 2553 C CA . CYS A 1 343 ? -15.685 -7.399 19.125 1.00 91.31 343 CYS A CA 1
ATOM 2554 C C . CYS A 1 343 ? -15.502 -7.670 20.620 1.00 91.31 343 CYS A C 1
ATOM 2556 O O . CYS A 1 343 ? -16.323 -7.251 21.426 1.00 91.31 343 CYS A O 1
ATOM 2558 N N . ARG A 1 344 ? -14.378 -8.283 21.002 1.00 92.19 344 ARG A N 1
ATOM 2559 C CA . ARG A 1 344 ? -14.048 -8.553 22.414 1.00 92.19 344 ARG A CA 1
ATOM 2560 C C . ARG A 1 344 ? -13.899 -7.289 23.271 1.00 92.19 344 ARG A C 1
ATOM 2562 O O . ARG A 1 344 ? -14.003 -7.373 24.482 1.00 92.19 344 ARG A O 1
ATOM 2569 N N . THR A 1 345 ? -13.638 -6.133 22.657 1.00 91.19 345 THR A N 1
ATOM 2570 C CA . THR A 1 345 ? -13.408 -4.869 23.376 1.00 91.19 345 THR A CA 1
ATOM 2571 C C . THR A 1 345 ? -14.692 -4.088 23.642 1.00 91.19 345 THR A C 1
ATOM 2573 O O . THR A 1 345 ? -14.787 -3.439 24.672 1.00 91.19 345 THR A O 1
ATOM 2576 N N . CYS A 1 346 ? -15.664 -4.101 22.722 1.00 91.12 346 CYS A N 1
ATOM 2577 C CA . CYS A 1 346 ? -16.917 -3.345 22.882 1.00 91.12 346 CYS A CA 1
ATOM 2578 C C . CYS A 1 346 ? -18.184 -4.211 22.912 1.00 91.12 346 CYS A C 1
ATOM 2580 O O . CYS A 1 346 ? -19.275 -3.660 22.974 1.00 91.12 346 CYS A O 1
ATOM 2582 N N . GLY A 1 347 ? -18.070 -5.537 22.798 1.00 88.69 347 GLY A N 1
ATOM 2583 C CA . GLY A 1 347 ? -19.202 -6.471 22.834 1.00 88.69 347 GLY A CA 1
ATOM 2584 C C . GLY A 1 347 ? -20.122 -6.444 21.606 1.00 88.69 347 GLY A C 1
ATOM 2585 O O . GLY A 1 347 ? -21.046 -7.240 21.525 1.00 88.69 347 GLY A O 1
ATOM 2586 N N . GLN A 1 348 ? -19.883 -5.567 20.629 1.00 86.88 348 GLN A N 1
ATOM 2587 C CA . GLN A 1 348 ? -20.754 -5.425 19.455 1.00 86.88 348 GLN A CA 1
ATOM 2588 C C . GLN A 1 348 ? -20.416 -6.440 18.359 1.00 86.88 348 GLN A C 1
ATOM 2590 O O . GLN A 1 348 ? -19.231 -6.589 18.042 1.00 86.88 348 GLN A O 1
ATOM 2595 N N . GLY A 1 349 ? -21.428 -7.058 17.738 1.00 82.56 349 GLY A N 1
ATOM 2596 C CA . GLY A 1 349 ? -21.342 -7.991 16.601 1.00 82.56 349 GLY A CA 1
ATOM 2597 C C . GLY A 1 349 ? -22.158 -7.508 15.415 1.00 82.56 349 GLY A C 1
ATOM 2598 O O . GLY A 1 349 ? -23.328 -7.150 15.638 1.00 82.56 349 GLY A O 1
#

Radius of gyration: 22.47 Å; Cα contacts (8 Å, |Δi|>4): 497; chains: 1; bounding box: 53×52×64 Å

Mean predicted aligned error: 6.48 Å

Sequence (349 aa):
MRLGYAATAWSALYAVLGLFWTAGGPGFPFGAGQDPAPFESVLGSVPAAVAAPALAAFGILGAVLGLVATRALAAGRTIGPAAPVFAGYAALSALALLVVVPDRRVLMLVAYAPILAGVGLYVLVTGSSMPHLGDPGLWTVTHQAVFVLGGLAWAGLALATARRYRAVCLACGRTPGRVSRWTAPAAAARWGRWAVGLAVVVPLLYAATRWAWALGVPLGIDAEFYRQGKEDGLWTAGAALGSLGILGAVLTLGLVRHWGETYPRWVWFRAGRTVPPKVAIVPATLVSVIVTSAGLEYWRLIQRPEFSHQWWATMGPELLWPLWGAGLAAATLAYHLRRRGTCRTCGQG